Protein AF-A0A2R4ZQU3-F1 (afdb_monomer_lite)

Structure (mmCIF, N/CA/C/O backbone):
data_AF-A0A2R4ZQU3-F1
#
_entry.id   AF-A0A2R4ZQU3-F1
#
loop_
_atom_site.group_PDB
_atom_site.id
_atom_site.type_symbol
_atom_site.label_atom_id
_atom_site.label_alt_id
_atom_site.label_comp_id
_atom_site.label_asym_id
_atom_site.label_entity_id
_atom_site.label_seq_id
_atom_site.pdbx_PDB_ins_code
_atom_site.Cartn_x
_atom_site.Cartn_y
_atom_site.Cartn_z
_atom_site.occupancy
_atom_site.B_iso_or_equiv
_atom_site.auth_seq_id
_atom_site.auth_comp_id
_atom_site.auth_asym_id
_atom_site.auth_atom_id
_atom_site.pdbx_PDB_model_num
ATOM 1 N N . MET A 1 1 ? -38.533 10.429 -27.147 1.00 36.38 1 MET A N 1
ATOM 2 C CA . MET A 1 1 ? -38.066 10.544 -25.750 1.00 36.38 1 MET A CA 1
ATOM 3 C C . MET A 1 1 ? -37.337 9.259 -25.402 1.00 36.38 1 MET A C 1
ATOM 5 O O . MET A 1 1 ? -37.984 8.259 -25.141 1.00 36.38 1 MET A O 1
ATOM 9 N N . GLY A 1 2 ? -36.012 9.250 -25.521 1.00 33.72 2 GLY A N 1
ATOM 10 C CA . GLY A 1 2 ? -35.177 8.115 -25.134 1.00 33.72 2 GLY A CA 1
ATOM 11 C C . GLY A 1 2 ? -34.138 8.619 -24.149 1.00 33.72 2 GLY A C 1
ATOM 12 O O . GLY A 1 2 ? -33.126 9.178 -24.560 1.00 33.72 2 GLY A O 1
ATOM 13 N N . SER A 1 3 ? -34.428 8.502 -22.856 1.00 31.84 3 SER A N 1
ATOM 14 C CA . SER A 1 3 ? -33.476 8.783 -21.788 1.00 31.84 3 SER A CA 1
ATOM 15 C C . SER A 1 3 ? -32.440 7.663 -21.761 1.00 31.84 3 SER A C 1
ATOM 17 O O . SER A 1 3 ? -32.623 6.641 -21.102 1.00 31.84 3 SER A O 1
ATOM 19 N N . GLY A 1 4 ? -31.356 7.843 -22.513 1.00 31.42 4 GLY A N 1
ATOM 20 C CA . GLY A 1 4 ? -30.154 7.043 -22.348 1.00 31.42 4 GLY A CA 1
ATOM 21 C C . GLY A 1 4 ? -29.542 7.351 -20.987 1.00 31.42 4 GLY A C 1
ATOM 22 O O . GLY A 1 4 ? -28.867 8.364 -20.830 1.00 31.42 4 GLY A O 1
ATOM 23 N N . HIS A 1 5 ? -29.778 6.487 -20.000 1.00 36.62 5 HIS A N 1
ATOM 24 C CA . HIS A 1 5 ? -28.898 6.375 -18.843 1.00 36.62 5 HIS A CA 1
ATOM 25 C C . HIS A 1 5 ? -27.532 5.899 -19.347 1.00 36.62 5 HIS A C 1
ATOM 27 O O . HIS A 1 5 ? -27.258 4.704 -19.431 1.00 36.62 5 HIS A O 1
ATOM 33 N N . ARG A 1 6 ? -26.673 6.851 -19.725 1.00 39.31 6 ARG A N 1
ATOM 34 C CA . ARG A 1 6 ? -25.230 6.631 -19.674 1.00 39.31 6 ARG A CA 1
ATOM 35 C C . ARG A 1 6 ? -24.914 6.474 -18.194 1.00 39.31 6 ARG A C 1
ATOM 37 O O . ARG A 1 6 ? -25.018 7.447 -17.454 1.00 39.31 6 ARG A O 1
ATOM 44 N N . GLY A 1 7 ? -24.631 5.250 -17.754 1.00 35.78 7 GLY A N 1
ATOM 45 C CA . GLY A 1 7 ? -24.053 5.041 -16.433 1.00 35.78 7 GLY A CA 1
ATOM 46 C C . GLY A 1 7 ? -22.815 5.923 -16.331 1.00 35.78 7 GLY A C 1
ATOM 47 O O . GLY A 1 7 ? -21.932 5.825 -17.184 1.00 35.78 7 GLY A O 1
ATOM 48 N N . SER A 1 8 ? -22.793 6.833 -15.360 1.00 40.47 8 SER A N 1
ATOM 49 C CA . SER A 1 8 ? -21.609 7.622 -15.033 1.00 40.47 8 SER A CA 1
ATOM 50 C C . SER A 1 8 ? -20.500 6.633 -14.688 1.00 40.47 8 SER A C 1
ATOM 52 O O . SER A 1 8 ? -20.569 5.938 -13.672 1.00 40.47 8 SER A O 1
ATOM 54 N N . GLY A 1 9 ? -19.545 6.473 -15.601 1.00 45.84 9 GLY A N 1
ATOM 55 C CA . GLY A 1 9 ? -18.426 5.562 -15.417 1.00 45.84 9 GLY A CA 1
ATOM 56 C C . GLY A 1 9 ? -17.567 6.013 -14.240 1.00 45.84 9 GLY A C 1
ATOM 57 O O . GLY A 1 9 ? -17.454 7.205 -13.966 1.00 45.84 9 GLY A O 1
ATOM 58 N N . CYS A 1 10 ? -16.909 5.060 -13.585 1.00 50.81 10 CYS A N 1
ATOM 59 C CA . CYS A 1 10 ? -15.978 5.264 -12.469 1.00 50.81 10 CYS A CA 1
ATOM 60 C C . CYS A 1 10 ? -14.929 6.387 -12.662 1.00 50.81 10 CYS A C 1
ATOM 62 O O . CYS A 1 10 ? -14.402 6.898 -11.678 1.00 50.81 10 CYS A O 1
ATOM 64 N N . ARG A 1 11 ? -14.668 6.820 -13.905 1.00 49.59 11 ARG A N 1
ATOM 65 C CA . ARG A 1 11 ? -13.846 7.997 -14.237 1.00 49.59 11 ARG A CA 1
ATOM 66 C C . ARG A 1 11 ? -14.322 9.308 -13.592 1.00 49.59 11 ARG A C 1
ATOM 68 O O . ARG A 1 11 ? -13.491 10.184 -13.407 1.00 49.59 11 ARG A O 1
ATOM 75 N N . GLU A 1 12 ? -15.609 9.461 -13.273 1.00 52.06 12 GLU A N 1
ATOM 76 C CA . GLU A 1 12 ? -16.165 10.739 -12.784 1.00 52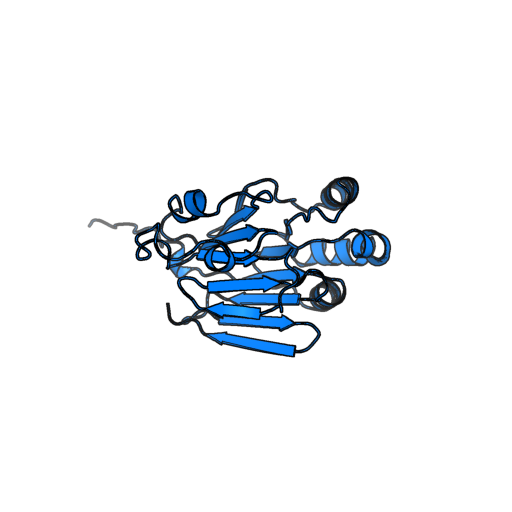.06 12 GLU A CA 1
ATOM 77 C C . GLU A 1 12 ? -16.210 10.872 -11.252 1.00 52.06 12 GLU A C 1
ATOM 79 O O . GLU A 1 12 ? -16.335 11.986 -10.754 1.00 52.06 12 GLU A O 1
ATOM 84 N N . GLN A 1 13 ? -16.115 9.773 -10.490 1.00 63.31 13 GLN A N 1
ATOM 85 C CA . GLN A 1 13 ? -16.281 9.818 -9.026 1.00 63.31 13 GLN A CA 1
ATOM 86 C C . GLN A 1 13 ? -14.971 10.054 -8.259 1.00 63.31 13 GLN A C 1
ATOM 88 O O . GLN A 1 13 ? -15.010 10.633 -7.176 1.00 63.31 13 GLN A O 1
ATOM 93 N N . GLY A 1 14 ? -13.821 9.666 -8.827 1.00 71.44 14 GLY A N 1
ATOM 94 C CA . GLY A 1 14 ? -12.524 9.734 -8.145 1.00 71.44 14 GLY A CA 1
ATOM 95 C C . GLY A 1 14 ? -12.464 8.871 -6.874 1.00 71.44 14 GLY A C 1
ATOM 96 O O . GLY A 1 14 ? -13.442 8.252 -6.464 1.00 71.44 14 GLY A O 1
ATOM 97 N N . ALA A 1 15 ? -11.285 8.774 -6.269 1.00 81.62 15 ALA A N 1
ATOM 98 C CA . ALA A 1 15 ? -11.060 8.110 -4.993 1.00 81.62 15 ALA A CA 1
ATOM 99 C C . ALA A 1 15 ? -9.851 8.726 -4.283 1.00 81.62 15 ALA A C 1
ATOM 101 O O . ALA A 1 15 ? -8.828 9.034 -4.906 1.00 81.62 15 ALA A O 1
ATOM 102 N N . ARG A 1 16 ? -9.947 8.855 -2.963 1.00 88.25 16 ARG A N 1
ATOM 103 C CA . ARG A 1 16 ? -8.844 9.226 -2.086 1.00 88.25 16 ARG A CA 1
ATOM 104 C C . ARG A 1 16 ? -8.276 7.983 -1.418 1.00 88.25 16 ARG A C 1
ATOM 106 O O . ARG A 1 16 ? -8.847 7.433 -0.479 1.00 88.25 16 ARG A O 1
ATOM 113 N N . ILE A 1 17 ? -7.115 7.566 -1.894 1.00 91.25 17 ILE A N 1
ATOM 114 C CA . ILE A 1 17 ? -6.405 6.371 -1.449 1.00 91.25 17 ILE A CA 1
ATOM 115 C C . ILE A 1 17 ? -5.298 6.767 -0.484 1.00 91.25 17 ILE A C 1
ATOM 117 O O . ILE A 1 17 ? -4.541 7.704 -0.746 1.00 91.25 17 ILE A O 1
ATOM 121 N N . MET A 1 18 ? -5.167 6.022 0.608 1.00 93.94 18 MET A N 1
ATOM 122 C CA . MET A 1 18 ? -4.056 6.160 1.541 1.00 93.94 18 MET A CA 1
ATOM 123 C C . MET A 1 18 ? -3.239 4.871 1.572 1.00 93.94 18 MET A C 1
ATOM 125 O O . MET A 1 18 ? -3.808 3.792 1.686 1.00 93.94 18 MET A O 1
ATOM 129 N N . ILE A 1 19 ? -1.915 4.967 1.471 1.00 95.19 19 ILE A N 1
ATOM 130 C CA . ILE A 1 19 ? -0.995 3.830 1.605 1.00 95.19 19 ILE A CA 1
ATOM 131 C C . ILE A 1 19 ? -0.047 4.138 2.757 1.00 95.19 19 ILE A C 1
ATOM 133 O O . ILE A 1 19 ? 0.720 5.096 2.684 1.00 95.19 19 ILE A O 1
ATOM 137 N N . ALA A 1 20 ? -0.105 3.335 3.814 1.00 95.31 20 ALA A N 1
ATOM 138 C CA . ALA A 1 20 ? 0.722 3.478 5.001 1.00 95.31 20 ALA A CA 1
ATOM 139 C C . ALA A 1 20 ? 1.651 2.269 5.154 1.00 95.31 20 ALA A C 1
ATOM 141 O O . ALA A 1 20 ? 1.203 1.121 5.180 1.00 95.31 20 ALA A O 1
ATOM 142 N N . LYS A 1 21 ? 2.947 2.539 5.301 1.00 93.94 21 LYS A N 1
ATOM 143 C CA . LYS A 1 21 ? 3.978 1.565 5.655 1.00 93.94 21 LYS A CA 1
ATOM 144 C C . LYS A 1 21 ? 4.782 2.092 6.835 1.00 93.94 21 LYS A C 1
ATOM 146 O O . LYS A 1 21 ? 5.233 3.236 6.818 1.00 93.94 21 LYS A O 1
ATOM 151 N N . GLY A 1 22 ? 5.016 1.227 7.813 1.00 93.00 22 GLY A N 1
ATOM 152 C CA . GLY A 1 22 ? 5.861 1.550 8.954 1.00 93.00 22 GLY A CA 1
ATOM 153 C C . GLY A 1 22 ? 5.108 2.207 10.111 1.00 93.00 22 GLY A C 1
ATOM 154 O O . GLY A 1 22 ? 3.940 2.592 10.015 1.00 93.00 22 GLY A O 1
ATOM 155 N N . GLU A 1 23 ? 5.793 2.288 11.247 1.00 93.62 23 GLU A N 1
ATOM 156 C CA . GLU A 1 23 ? 5.232 2.774 12.505 1.00 93.62 23 GLU A CA 1
ATOM 157 C C . GLU A 1 23 ? 4.859 4.253 12.406 1.00 93.62 23 GLU A C 1
ATOM 159 O O . GLU A 1 23 ? 3.760 4.639 12.807 1.00 93.62 23 GLU A O 1
ATOM 164 N N . LYS A 1 24 ? 5.748 5.092 11.857 1.00 93.12 24 LYS A N 1
ATOM 165 C CA . LYS A 1 24 ? 5.511 6.544 11.826 1.00 93.12 24 LYS A CA 1
ATOM 166 C C . LYS A 1 24 ? 4.324 6.891 10.939 1.00 93.12 24 LYS A C 1
ATOM 168 O O . LYS A 1 24 ? 3.535 7.757 11.304 1.00 93.12 24 LYS A O 1
ATOM 173 N N . ALA A 1 25 ? 4.176 6.203 9.806 1.00 93.62 25 ALA A N 1
ATOM 174 C CA . ALA A 1 25 ? 3.035 6.401 8.923 1.00 93.62 25 ALA A CA 1
ATOM 175 C C . ALA A 1 25 ? 1.724 6.061 9.641 1.00 93.62 25 ALA A C 1
ATOM 177 O O . ALA A 1 25 ? 0.797 6.863 9.621 1.00 93.62 25 ALA A O 1
ATOM 178 N N . LEU A 1 26 ? 1.664 4.925 10.341 1.00 94.00 26 LEU A N 1
ATOM 179 C CA . LEU A 1 26 ? 0.460 4.518 11.068 1.00 94.00 26 LEU A CA 1
ATOM 180 C C . LEU A 1 26 ? 0.149 5.410 12.276 1.00 94.00 26 LEU A C 1
ATOM 182 O O . LEU A 1 26 ? -1.023 5.644 12.554 1.00 94.00 26 LEU A O 1
ATOM 186 N N . ARG A 1 27 ? 1.162 5.968 12.953 1.00 94.25 27 ARG A N 1
ATOM 187 C CA . ARG A 1 27 ? 0.950 7.005 13.980 1.00 94.25 27 ARG A CA 1
ATOM 188 C C . ARG A 1 27 ? 0.295 8.247 13.393 1.00 94.25 27 ARG A C 1
ATOM 190 O O . ARG A 1 27 ? -0.703 8.707 13.932 1.00 94.25 27 ARG A O 1
ATOM 197 N N . ILE A 1 28 ? 0.812 8.731 12.262 1.00 92.88 28 ILE A N 1
ATOM 198 C CA . ILE A 1 28 ? 0.225 9.870 11.548 1.00 92.88 28 ILE A CA 1
ATOM 199 C C . ILE A 1 28 ? -1.229 9.559 11.173 1.00 92.88 28 ILE A C 1
ATOM 201 O O . ILE A 1 28 ? -2.104 10.374 11.435 1.00 92.88 28 ILE A O 1
ATOM 205 N N . VAL A 1 29 ? -1.512 8.369 10.632 1.00 93.12 29 VAL A N 1
ATOM 206 C CA . VAL A 1 29 ? -2.891 7.943 10.330 1.00 93.12 29 VAL A CA 1
ATOM 207 C C . VAL A 1 29 ? -3.767 7.947 11.586 1.00 93.12 29 VAL A C 1
ATOM 209 O O . VAL A 1 29 ? -4.891 8.430 11.530 1.00 93.12 29 VAL A O 1
ATOM 212 N N . ASN A 1 30 ? -3.261 7.459 12.723 1.00 92.56 30 ASN A N 1
ATOM 213 C CA . ASN A 1 30 ? -4.020 7.420 13.973 1.00 92.56 30 ASN A CA 1
ATOM 214 C C . ASN A 1 30 ? -4.325 8.819 14.539 1.00 92.56 30 ASN A C 1
ATOM 216 O O . ASN A 1 30 ? -5.359 9.022 15.178 1.00 92.56 30 ASN A O 1
ATOM 220 N N . GLU A 1 31 ? -3.423 9.776 14.332 1.00 91.38 31 GLU A N 1
ATOM 221 C CA . GLU A 1 31 ? -3.565 11.168 14.778 1.00 91.38 31 GLU A CA 1
ATOM 222 C C . GLU A 1 31 ? -4.431 12.011 13.827 1.00 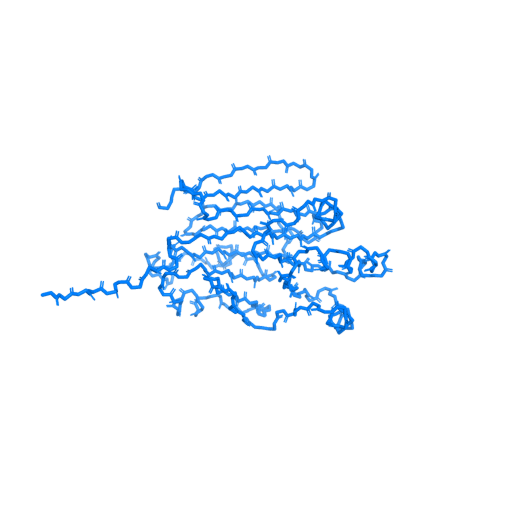91.38 31 GLU A C 1
ATOM 224 O O . GLU A 1 31 ? -4.941 13.063 14.216 1.00 91.38 31 GLU A O 1
ATOM 229 N N . MET A 1 32 ? -4.609 11.561 12.584 1.00 86.56 32 MET A N 1
ATOM 230 C CA . MET A 1 32 ? -5.378 12.254 11.556 1.00 86.56 32 MET A CA 1
ATOM 231 C C . MET A 1 32 ? -6.850 11.826 11.523 1.00 86.56 32 MET A C 1
ATOM 233 O O . MET A 1 32 ? -7.220 10.710 11.878 1.00 86.56 32 MET A O 1
ATOM 237 N N . ASP A 1 33 ? -7.701 12.720 11.012 1.00 80.56 33 ASP A N 1
ATOM 238 C CA . ASP A 1 33 ? -9.064 12.372 10.609 1.00 80.56 33 ASP A CA 1
ATOM 239 C C . ASP A 1 33 ? -9.004 11.575 9.296 1.00 80.56 33 ASP A C 1
ATOM 241 O O . ASP A 1 33 ? -8.574 12.089 8.254 1.00 80.56 33 ASP A O 1
ATOM 245 N N . CYS A 1 34 ? -9.365 10.294 9.355 1.00 82.56 34 CYS A N 1
ATOM 246 C CA . CYS A 1 34 ? -9.156 9.359 8.258 1.00 82.56 34 CYS A CA 1
ATOM 247 C C . CYS A 1 34 ? -10.240 9.508 7.186 1.00 82.56 34 CYS A C 1
ATOM 249 O O . CYS A 1 34 ? -11.259 8.827 7.191 1.00 82.56 34 CYS A O 1
ATOM 251 N N . ARG A 1 35 ? -10.012 10.435 6.251 1.00 81.12 35 ARG A N 1
ATOM 252 C CA . ARG A 1 35 ? -10.942 10.768 5.155 1.00 81.12 35 ARG A CA 1
ATOM 253 C C . ARG A 1 35 ? -10.638 10.050 3.837 1.00 81.12 35 ARG A C 1
ATOM 255 O O . ARG A 1 35 ? -10.933 10.585 2.771 1.00 81.12 35 ARG A O 1
ATOM 262 N N . SER A 1 36 ? -9.957 8.910 3.887 1.00 83.94 36 SER A N 1
ATOM 263 C CA . SER A 1 36 ? -9.691 8.092 2.699 1.00 83.94 36 SER A CA 1
ATOM 264 C C . SER A 1 36 ? -10.848 7.140 2.422 1.00 83.94 36 SER A C 1
ATOM 266 O O . SER A 1 36 ? -11.395 6.564 3.356 1.00 83.94 36 SER A O 1
ATOM 268 N N . ASP A 1 37 ? -11.141 6.895 1.147 1.00 85.94 37 ASP A N 1
ATOM 269 C CA . ASP A 1 37 ? -12.095 5.859 0.729 1.00 85.94 37 ASP A CA 1
ATOM 270 C C . ASP A 1 37 ? -11.554 4.447 0.994 1.00 85.94 37 ASP A C 1
ATOM 272 O O . ASP A 1 37 ? -12.314 3.493 1.175 1.00 85.94 37 ASP A O 1
ATOM 276 N N . VAL A 1 38 ? -10.224 4.313 0.992 1.00 91.12 38 VAL A N 1
ATOM 277 C CA . VAL A 1 38 ? -9.504 3.087 1.333 1.00 91.12 38 VAL A CA 1
ATOM 278 C C . VAL A 1 38 ? -8.149 3.401 1.960 1.00 91.12 38 VAL A C 1
ATOM 280 O O . VAL A 1 38 ? -7.383 4.224 1.446 1.00 91.12 38 VAL A O 1
ATOM 283 N N . LEU A 1 39 ? -7.842 2.685 3.042 1.00 95.00 39 LEU A N 1
ATOM 284 C CA . LEU A 1 39 ? -6.506 2.609 3.624 1.00 95.00 39 LEU A CA 1
ATOM 285 C C . LEU A 1 39 ? -5.844 1.278 3.249 1.00 95.00 39 LEU A C 1
ATOM 287 O O . LEU A 1 39 ? -6.347 0.204 3.573 1.00 95.00 39 LEU A O 1
ATOM 291 N N . PHE A 1 40 ? -4.672 1.344 2.629 1.00 96.38 40 PHE A N 1
ATOM 292 C CA . PHE A 1 40 ? -3.778 0.209 2.447 1.00 96.38 40 PHE A CA 1
ATOM 293 C C . PHE A 1 40 ? -2.697 0.228 3.522 1.00 96.38 40 PHE A C 1
ATOM 295 O O . PHE A 1 40 ? -1.950 1.200 3.633 1.00 96.38 40 PHE A O 1
ATOM 302 N N . ILE A 1 41 ? -2.588 -0.853 4.292 1.00 96.00 41 ILE A N 1
ATOM 303 C CA . ILE A 1 41 ? -1.502 -1.042 5.260 1.00 96.00 41 ILE A CA 1
ATOM 304 C C . ILE A 1 41 ? -0.519 -2.046 4.672 1.00 96.00 41 ILE A C 1
ATOM 306 O O . ILE A 1 41 ? -0.858 -3.214 4.490 1.00 96.00 41 ILE A O 1
ATOM 310 N N . VAL A 1 42 ? 0.690 -1.594 4.362 1.00 95.25 42 VAL A N 1
ATOM 311 C CA . VAL A 1 42 ? 1.699 -2.393 3.660 1.00 95.25 42 VAL A CA 1
ATOM 312 C C . VAL A 1 42 ? 2.725 -2.930 4.651 1.00 95.25 42 VAL A C 1
ATOM 314 O O . VAL A 1 42 ? 3.275 -2.173 5.453 1.00 95.25 42 VAL A O 1
ATOM 317 N N . GLY A 1 43 ? 2.984 -4.239 4.596 1.00 91.69 43 GLY A N 1
ATOM 318 C CA . GLY A 1 43 ? 3.964 -4.893 5.462 1.00 91.69 43 GLY A CA 1
ATOM 319 C C . GLY A 1 43 ? 5.426 -4.500 5.187 1.00 91.69 43 GLY A C 1
ATOM 320 O O . GLY A 1 43 ? 5.721 -3.809 4.204 1.00 91.69 43 GLY A O 1
ATOM 321 N N . PRO A 1 44 ? 6.368 -4.939 6.043 1.00 91.62 44 PRO A N 1
ATOM 322 C CA . PRO A 1 44 ? 6.145 -5.823 7.191 1.00 91.62 44 PRO A CA 1
ATOM 323 C C . PRO A 1 44 ? 5.515 -5.127 8.413 1.00 91.62 44 PRO A C 1
ATOM 325 O O . PRO A 1 44 ? 5.759 -3.950 8.673 1.00 91.62 44 PRO A O 1
ATOM 328 N N . LEU A 1 45 ? 4.717 -5.869 9.182 1.00 92.38 45 LEU A N 1
ATOM 329 C CA . LEU A 1 45 ? 3.920 -5.426 10.327 1.00 92.38 45 LEU A CA 1
ATOM 330 C C . LEU A 1 45 ? 4.277 -6.127 11.638 1.00 92.38 45 LEU A C 1
ATOM 332 O O . LEU A 1 45 ? 3.800 -5.682 12.677 1.00 92.38 45 LEU A O 1
ATOM 336 N N . SER A 1 46 ? 5.115 -7.169 11.637 1.00 91.50 46 SER A N 1
ATOM 337 C CA . SER A 1 46 ? 5.401 -7.982 12.833 1.00 91.50 46 SER A CA 1
ATOM 338 C C . SER A 1 46 ? 5.759 -7.136 14.058 1.00 91.50 46 SER A C 1
ATOM 340 O O . SER A 1 46 ? 5.144 -7.266 15.115 1.00 91.50 46 SER A O 1
ATOM 342 N N . LYS A 1 47 ? 6.707 -6.202 13.909 1.00 91.00 47 LYS A N 1
ATOM 343 C CA . LYS A 1 47 ? 7.120 -5.297 14.993 1.00 91.00 47 LYS A CA 1
ATOM 344 C C . LYS A 1 47 ? 5.986 -4.365 15.437 1.00 91.00 47 LYS A C 1
ATOM 346 O O . LYS A 1 47 ? 5.814 -4.135 16.630 1.00 91.00 47 LYS A O 1
ATOM 351 N N . ILE A 1 48 ? 5.236 -3.816 14.484 1.00 92.62 48 ILE A N 1
ATOM 352 C CA . ILE A 1 48 ? 4.177 -2.833 14.745 1.00 92.62 48 ILE A CA 1
ATOM 353 C C . ILE A 1 48 ? 3.020 -3.499 15.480 1.00 92.62 48 ILE A C 1
ATOM 355 O O . ILE A 1 48 ? 2.536 -2.961 16.468 1.00 92.62 48 ILE A O 1
ATOM 359 N N . PHE A 1 49 ? 2.622 -4.688 15.033 1.00 92.88 49 PHE A N 1
ATOM 360 C CA . PHE A 1 49 ? 1.567 -5.470 15.655 1.00 92.88 49 PHE A CA 1
ATOM 361 C C . PHE A 1 49 ? 1.899 -5.788 17.117 1.00 92.88 49 PHE A C 1
ATOM 363 O O . PHE A 1 49 ? 1.080 -5.546 17.994 1.00 92.88 49 PHE A O 1
ATOM 370 N N . LEU A 1 50 ? 3.123 -6.253 17.391 1.00 90.88 50 LEU A N 1
ATOM 371 C CA . LEU A 1 50 ? 3.551 -6.619 18.745 1.00 90.88 50 LEU A CA 1
ATOM 372 C C . LEU A 1 50 ? 3.608 -5.432 19.716 1.00 90.88 50 LEU A C 1
ATOM 374 O O . LEU A 1 50 ? 3.339 -5.602 20.902 1.00 90.88 50 LEU A O 1
ATOM 378 N N . LEU A 1 51 ? 4.002 -4.250 19.239 1.00 92.94 51 LEU A N 1
ATOM 379 C CA . LEU A 1 51 ? 4.227 -3.086 20.101 1.00 92.94 51 LEU A CA 1
ATOM 380 C C . LEU A 1 51 ? 3.030 -2.130 20.160 1.00 92.94 51 LEU A C 1
ATOM 382 O O . LEU A 1 51 ? 2.891 -1.389 21.132 1.00 92.94 51 LEU A O 1
ATOM 386 N N . TYR A 1 52 ? 2.181 -2.121 19.130 1.00 93.25 52 TYR A N 1
ATOM 387 C CA . TYR A 1 52 ? 1.170 -1.086 18.910 1.00 93.25 52 TYR A CA 1
ATOM 388 C C . TYR A 1 52 ? -0.182 -1.652 18.449 1.00 93.25 52 TYR A C 1
ATOM 390 O O . TYR A 1 52 ? -0.895 -1.009 17.680 1.00 93.25 52 TYR A O 1
ATOM 398 N N . GLU A 1 53 ? -0.576 -2.827 18.943 1.00 92.19 53 GLU A N 1
ATOM 399 C CA . GLU A 1 53 ? -1.868 -3.458 18.626 1.00 92.19 53 GLU A CA 1
ATOM 400 C C . GLU A 1 53 ? -3.069 -2.520 18.859 1.00 92.19 53 GLU A C 1
ATOM 402 O O . GLU A 1 53 ? -3.942 -2.396 18.001 1.00 92.19 53 GLU A O 1
ATOM 407 N N . ASN A 1 54 ? -3.080 -1.786 19.979 1.00 93.31 54 ASN A N 1
ATOM 408 C CA . ASN A 1 54 ? -4.146 -0.825 20.288 1.00 93.31 54 ASN A CA 1
ATOM 409 C C . ASN A 1 54 ? -4.239 0.298 19.245 1.00 93.31 54 ASN A C 1
ATOM 411 O O . ASN A 1 54 ? -5.336 0.669 18.841 1.00 93.31 54 ASN A O 1
ATOM 415 N N . MET A 1 55 ? -3.095 0.797 18.764 1.00 93.88 55 MET A N 1
ATOM 416 C CA . MET A 1 55 ? -3.057 1.818 17.712 1.00 93.88 55 MET A CA 1
ATOM 417 C C . MET A 1 55 ? -3.634 1.273 16.404 1.00 93.88 55 MET A C 1
ATOM 419 O O . MET A 1 55 ? -4.375 1.976 15.729 1.00 93.88 55 MET A O 1
ATOM 423 N N . LEU A 1 56 ? -3.324 0.022 16.045 1.00 93.44 56 LEU A N 1
ATOM 424 C CA . LEU A 1 56 ? -3.906 -0.614 14.860 1.00 93.44 56 LEU A CA 1
ATOM 425 C C . LEU A 1 56 ? -5.427 -0.722 14.998 1.00 93.44 56 LEU A C 1
ATOM 427 O O . LEU A 1 56 ? -6.155 -0.358 14.082 1.00 93.44 56 LEU A O 1
ATOM 431 N N . LYS A 1 57 ? -5.929 -1.134 16.163 1.00 91.94 57 LYS A N 1
ATOM 432 C CA . LYS A 1 57 ? -7.373 -1.178 16.400 1.00 91.94 57 LYS A CA 1
ATOM 433 C C . LYS A 1 57 ? -8.033 0.198 16.235 1.00 91.94 57 LYS A C 1
ATOM 435 O O . LYS A 1 57 ? -9.028 0.310 15.530 1.00 91.94 57 LYS A O 1
ATOM 440 N N . GLU A 1 58 ? -7.448 1.246 16.811 1.00 92.12 58 GLU A N 1
ATOM 441 C CA . GLU A 1 58 ? -7.949 2.619 16.651 1.00 92.12 58 GLU A CA 1
ATOM 442 C C . GLU A 1 58 ? -7.934 3.082 15.188 1.00 92.12 58 GLU A C 1
ATOM 444 O O . GLU A 1 58 ? -8.886 3.715 14.733 1.00 92.12 58 GLU A O 1
ATOM 449 N N . VAL A 1 59 ? -6.879 2.754 14.435 1.00 92.31 59 VAL A N 1
ATOM 450 C CA . VAL A 1 59 ? -6.787 3.059 13.000 1.00 92.31 59 VAL A CA 1
ATOM 451 C C . VAL A 1 59 ? -7.899 2.359 12.222 1.00 92.31 59 VAL A C 1
ATOM 453 O O . VAL A 1 59 ? -8.546 2.995 11.391 1.00 92.31 59 VAL A O 1
ATOM 456 N N . TYR A 1 60 ? -8.148 1.075 12.491 1.00 90.69 60 TYR A N 1
ATOM 457 C CA . TYR A 1 60 ? -9.240 0.329 11.864 1.00 90.69 60 TYR A CA 1
ATOM 458 C C . TYR A 1 60 ? -10.601 0.981 12.136 1.00 90.69 60 TYR A C 1
ATOM 460 O O . TYR A 1 60 ? -11.346 1.267 11.198 1.00 90.69 60 TYR A O 1
ATOM 468 N N . ASP A 1 61 ? -10.887 1.275 13.407 1.00 89.31 61 ASP A N 1
ATOM 469 C CA . ASP A 1 61 ? -12.162 1.855 13.834 1.00 89.31 61 ASP A CA 1
ATOM 470 C C . ASP A 1 61 ? -12.407 3.242 13.202 1.00 89.31 61 ASP A C 1
ATOM 472 O O . ASP A 1 61 ? -13.552 3.603 12.925 1.00 89.31 61 ASP A O 1
ATOM 476 N N . LYS A 1 62 ? -11.341 4.012 12.932 1.00 89.25 62 LYS A N 1
ATOM 477 C CA . LYS A 1 62 ? -11.410 5.351 12.318 1.00 89.25 62 LYS A CA 1
ATOM 478 C C . LYS A 1 62 ? -11.526 5.330 10.795 1.00 89.25 62 LYS A C 1
ATOM 480 O O . LYS A 1 62 ? -12.279 6.118 10.233 1.00 89.25 62 LYS A O 1
ATOM 485 N N . CYS A 1 63 ? -10.740 4.493 10.120 1.00 85.12 63 CYS A N 1
ATOM 486 C CA . CYS A 1 63 ? -10.559 4.562 8.666 1.00 85.12 63 CYS A CA 1
ATOM 487 C C . CYS A 1 63 ? -11.596 3.776 7.857 1.00 85.12 63 CYS A C 1
ATOM 489 O O . CYS A 1 63 ? -11.615 3.873 6.631 1.00 85.12 63 CYS A O 1
ATOM 491 N N . GLY A 1 64 ? -12.446 2.977 8.506 1.00 78.06 64 GLY A N 1
ATOM 492 C CA . GLY A 1 64 ? -13.407 2.136 7.802 1.00 78.06 64 GLY A CA 1
ATOM 493 C C . GLY A 1 64 ? -12.702 1.065 6.965 1.00 78.06 64 GLY A C 1
ATOM 494 O O . GLY A 1 64 ? -11.990 0.217 7.507 1.00 78.06 64 GLY A O 1
ATOM 495 N N . TYR A 1 65 ? -12.901 1.066 5.639 1.00 86.69 65 TYR A N 1
ATOM 496 C CA . TYR A 1 65 ? -12.346 0.015 4.782 1.00 86.69 65 TYR A CA 1
ATOM 497 C C . TYR A 1 65 ? -10.812 0.083 4.721 1.00 86.69 65 TYR A C 1
ATOM 499 O O . TYR A 1 65 ? -10.216 0.933 4.057 1.00 86.69 65 TYR A O 1
ATOM 507 N N . SER A 1 66 ? -10.183 -0.879 5.395 1.00 92.19 66 SER A N 1
ATOM 508 C CA . SER A 1 66 ? -8.735 -1.061 5.417 1.00 92.19 66 SER A CA 1
ATOM 509 C C . SER A 1 66 ? -8.355 -2.415 4.818 1.00 92.19 66 SER A C 1
ATOM 511 O O . SER A 1 66 ? -8.909 -3.449 5.207 1.00 92.19 66 SER A O 1
ATOM 513 N N . LEU A 1 67 ? -7.388 -2.419 3.899 1.00 95.94 67 LEU A N 1
ATOM 514 C CA . LEU A 1 67 ? -6.820 -3.625 3.301 1.00 95.94 67 LEU A CA 1
ATOM 515 C C . LEU A 1 67 ? -5.334 -3.738 3.644 1.00 95.94 67 LEU A C 1
ATOM 517 O O . LEU A 1 67 ? -4.527 -2.875 3.310 1.00 95.94 67 LEU A O 1
ATOM 521 N N . VAL A 1 68 ? -4.958 -4.836 4.286 1.00 96.50 68 VAL A N 1
ATOM 522 C CA . VAL A 1 68 ? -3.564 -5.156 4.584 1.00 96.50 68 VAL A CA 1
ATOM 523 C C . VAL A 1 68 ? -2.946 -5.864 3.386 1.00 96.50 68 VAL A C 1
ATOM 525 O O . VAL A 1 68 ? -3.455 -6.895 2.935 1.00 96.50 68 VAL A O 1
ATOM 528 N N . ILE A 1 69 ? -1.835 -5.324 2.899 1.00 96.12 69 ILE A N 1
ATOM 529 C CA . ILE A 1 69 ? -1.010 -5.907 1.846 1.00 96.12 69 ILE A CA 1
ATOM 530 C C . ILE A 1 69 ? 0.106 -6.709 2.525 1.00 96.12 69 ILE A C 1
ATOM 532 O O . ILE A 1 69 ? 0.974 -6.110 3.175 1.00 96.12 69 ILE A O 1
ATOM 536 N N . PRO A 1 70 ? 0.074 -8.051 2.444 1.00 92.69 70 PRO A N 1
ATOM 537 C CA . PRO A 1 70 ? 1.031 -8.876 3.153 1.00 92.69 70 PRO A CA 1
ATOM 538 C C . PRO A 1 70 ? 2.423 -8.772 2.533 1.00 92.69 70 PRO A C 1
ATOM 540 O O . PRO A 1 70 ? 2.591 -8.697 1.322 1.00 92.69 70 PRO A O 1
ATOM 543 N N . SER A 1 71 ? 3.426 -8.811 3.388 1.00 90.81 71 SER A N 1
ATOM 544 C CA . SER A 1 71 ? 4.832 -8.971 3.069 1.00 90.81 71 SER A CA 1
ATOM 545 C C . SER A 1 71 ? 5.333 -10.376 3.419 1.00 90.81 71 SER A C 1
ATOM 547 O O . SER A 1 71 ? 4.947 -10.926 4.456 1.00 90.81 71 SER A O 1
ATOM 549 N N . SER A 1 72 ? 6.233 -10.928 2.598 1.00 88.62 72 SER A N 1
ATOM 550 C CA . SER A 1 72 ? 6.934 -12.194 2.871 1.00 88.62 72 SER A CA 1
ATOM 551 C C . SER A 1 72 ? 7.916 -12.112 4.044 1.00 88.62 72 SER A C 1
ATOM 553 O O . SER A 1 72 ? 8.382 -13.142 4.526 1.00 88.62 72 SER A O 1
ATOM 555 N N . TYR A 1 73 ? 8.207 -10.904 4.534 1.00 86.25 73 TYR A N 1
ATOM 556 C CA . TYR A 1 73 ? 9.048 -10.674 5.709 1.00 86.25 73 TYR A CA 1
ATOM 557 C C . TYR A 1 73 ? 8.312 -10.863 7.049 1.00 86.25 73 TYR A C 1
ATOM 559 O O . TYR A 1 73 ? 8.953 -10.809 8.097 1.00 86.25 73 TYR A O 1
ATOM 567 N N . ASP A 1 74 ? 6.992 -11.077 7.040 1.00 89.06 74 ASP A N 1
ATOM 568 C CA . ASP A 1 74 ? 6.200 -11.316 8.252 1.00 89.06 74 ASP A CA 1
ATOM 569 C C . ASP A 1 74 ? 5.819 -12.785 8.443 1.00 89.06 74 ASP A C 1
ATOM 571 O O . ASP A 1 74 ? 5.596 -13.531 7.488 1.00 89.06 74 ASP A O 1
ATOM 575 N N . ASP A 1 75 ? 5.617 -13.164 9.705 1.00 88.69 75 ASP A N 1
ATOM 576 C CA . ASP A 1 75 ? 4.973 -14.429 10.047 1.00 88.69 75 ASP A CA 1
ATOM 577 C C . ASP A 1 75 ? 3.479 -14.401 9.670 1.00 88.69 75 ASP A C 1
ATOM 579 O O . ASP A 1 75 ? 2.756 -13.432 9.932 1.00 88.69 75 ASP A O 1
ATOM 583 N N . VAL A 1 76 ? 2.983 -15.508 9.114 1.00 88.12 76 VAL A N 1
ATOM 584 C CA . VAL A 1 76 ? 1.564 -15.720 8.789 1.00 88.12 76 VAL A CA 1
ATOM 585 C C . VAL A 1 76 ? 0.650 -15.446 9.990 1.00 88.12 76 VAL A C 1
ATOM 587 O O . VAL A 1 76 ? -0.470 -14.952 9.813 1.00 88.12 76 VAL A O 1
ATOM 590 N N . ALA A 1 77 ? 1.114 -15.721 11.212 1.00 92.25 77 ALA A N 1
ATOM 591 C CA . ALA A 1 77 ? 0.383 -15.465 12.448 1.00 92.25 77 ALA A CA 1
ATOM 592 C C . ALA A 1 77 ? -0.024 -13.990 12.609 1.00 92.25 77 ALA A C 1
ATOM 594 O O . ALA A 1 77 ? -1.118 -13.715 13.112 1.00 92.25 77 ALA A O 1
ATOM 595 N N . ILE A 1 78 ? 0.790 -13.043 12.124 1.00 93.75 78 ILE A N 1
ATOM 596 C CA . ILE A 1 78 ? 0.469 -11.609 12.155 1.00 93.75 78 ILE A CA 1
ATOM 597 C C . ILE A 1 78 ? -0.815 -11.342 11.371 1.00 93.75 78 ILE A C 1
ATOM 599 O O . ILE A 1 78 ? -1.748 -10.738 11.894 1.00 93.75 78 ILE A O 1
ATOM 603 N N . TYR A 1 79 ? -0.933 -11.876 10.155 1.00 92.88 79 TYR A N 1
ATOM 604 C CA . TYR A 1 79 ? -2.123 -11.674 9.322 1.00 92.88 79 TYR A CA 1
ATOM 605 C C . TYR A 1 79 ? -3.357 -12.411 9.836 1.00 92.88 79 TYR A C 1
ATOM 607 O O . TYR A 1 79 ? -4.482 -11.979 9.580 1.00 92.88 79 TYR A O 1
ATOM 615 N N . VAL A 1 80 ? -3.179 -13.523 10.554 1.00 93.06 80 VAL A N 1
ATOM 616 C CA . VAL A 1 80 ? -4.287 -14.193 11.250 1.00 93.06 80 VAL A CA 1
ATOM 617 C C . VAL A 1 80 ? -4.823 -13.302 12.368 1.00 93.06 80 VAL A C 1
ATOM 619 O O . VAL A 1 80 ? -6.038 -13.145 12.482 1.00 93.06 80 VAL A O 1
ATOM 622 N N . ASN A 1 81 ? -3.946 -12.682 13.158 1.00 92.69 81 ASN A N 1
ATOM 623 C CA . ASN A 1 81 ? -4.369 -11.788 14.233 1.00 92.69 81 ASN A CA 1
ATOM 624 C C . ASN A 1 81 ? -4.933 -10.461 13.708 1.00 92.69 81 ASN A C 1
ATOM 626 O O . ASN A 1 81 ? -5.975 -10.026 14.186 1.00 92.69 81 ASN A O 1
ATOM 630 N N . MET A 1 82 ? -4.357 -9.884 12.652 1.00 92.75 82 MET A N 1
ATOM 631 C CA . MET A 1 82 ? -4.926 -8.708 11.978 1.00 92.75 82 MET A CA 1
ATOM 632 C C . MET A 1 82 ? -6.367 -8.961 11.507 1.00 92.75 82 MET A C 1
ATOM 634 O O . MET A 1 82 ? -7.234 -8.116 11.713 1.00 92.75 82 MET A O 1
ATOM 638 N N . ARG A 1 83 ? -6.675 -10.152 10.967 1.00 92.94 83 ARG A N 1
ATOM 639 C CA . ARG A 1 83 ? -8.069 -10.521 10.638 1.00 92.94 83 ARG A CA 1
ATOM 640 C C . ARG A 1 83 ? -8.975 -10.575 11.859 1.00 92.94 83 ARG A C 1
ATOM 642 O O . ARG A 1 83 ? -10.137 -10.201 11.757 1.00 92.94 83 ARG A O 1
ATOM 649 N N . ARG A 1 84 ? -8.471 -11.048 13.003 1.00 90.56 84 ARG A N 1
ATOM 650 C CA . ARG A 1 84 ? -9.242 -11.068 14.259 1.00 90.56 84 ARG A CA 1
ATOM 651 C C . ARG A 1 84 ? -9.570 -9.657 14.749 1.00 90.56 84 ARG A C 1
ATOM 653 O O . ARG A 1 84 ? -10.616 -9.481 15.360 1.00 90.56 84 ARG A O 1
ATOM 660 N N . LEU A 1 85 ? -8.724 -8.674 14.436 1.00 88.06 85 LEU A N 1
ATOM 661 C CA . LEU A 1 85 ? -8.987 -7.252 14.683 1.00 88.06 85 LEU A CA 1
ATOM 662 C C . LEU A 1 85 ? -9.953 -6.612 13.668 1.00 88.06 85 LEU A C 1
ATOM 664 O O . LEU A 1 85 ? -10.308 -5.454 13.837 1.00 88.06 85 LEU A O 1
ATOM 668 N N . GLY A 1 86 ? -10.394 -7.346 12.641 1.00 89.19 86 GLY A N 1
ATOM 669 C CA . GLY A 1 86 ? -11.357 -6.874 11.638 1.00 89.19 86 GLY A CA 1
ATOM 670 C C . GLY A 1 86 ? -10.747 -6.503 10.285 1.00 89.19 86 GLY A C 1
ATOM 671 O O . GLY A 1 86 ? -11.483 -6.276 9.328 1.00 89.19 86 GLY A O 1
ATOM 672 N N . TYR A 1 87 ? -9.419 -6.501 10.150 1.00 93.06 87 TYR A N 1
ATOM 673 C CA . TYR A 1 87 ? -8.778 -6.136 8.888 1.00 93.06 87 TYR A CA 1
ATOM 674 C C . TYR A 1 87 ? -9.022 -7.151 7.769 1.00 93.06 87 TYR A C 1
ATOM 676 O O . TYR A 1 87 ? -8.881 -8.367 7.948 1.00 93.06 87 TYR A O 1
ATOM 684 N N . ASN A 1 88 ? -9.252 -6.635 6.560 1.00 94.50 88 ASN A N 1
ATOM 685 C CA . ASN A 1 88 ? -9.170 -7.432 5.343 1.00 94.50 88 ASN A CA 1
ATOM 686 C C . ASN A 1 88 ? -7.700 -7.644 4.973 1.00 94.50 88 ASN A C 1
ATOM 688 O O . ASN A 1 88 ? -6.909 -6.705 5.012 1.00 94.50 88 ASN A O 1
ATOM 692 N N . ILE A 1 89 ? -7.328 -8.865 4.584 1.00 95.19 89 ILE A N 1
ATOM 693 C CA . ILE A 1 89 ? -5.973 -9.178 4.104 1.00 95.19 89 ILE A CA 1
ATOM 694 C C . ILE A 1 89 ? -6.055 -9.500 2.622 1.00 95.19 89 ILE A C 1
ATOM 696 O O . ILE A 1 89 ? -6.807 -10.396 2.224 1.00 95.19 89 ILE A O 1
ATOM 700 N N . CYS A 1 90 ? -5.261 -8.808 1.816 1.00 94.62 90 CYS A N 1
ATOM 701 C CA . CYS A 1 90 ? -5.178 -9.088 0.397 1.00 94.62 90 CYS A CA 1
ATOM 702 C C . CYS A 1 90 ? -4.496 -10.439 0.166 1.00 94.62 90 CYS A C 1
ATOM 704 O O . CYS A 1 90 ? -3.384 -10.662 0.634 1.00 94.62 90 CYS A O 1
ATOM 706 N N . ARG A 1 91 ? -5.171 -11.358 -0.532 1.00 87.50 91 ARG A N 1
ATOM 707 C CA . ARG A 1 91 ? -4.611 -12.684 -0.853 1.00 87.50 91 ARG A CA 1
ATOM 708 C C . ARG A 1 91 ? -4.094 -12.792 -2.282 1.00 87.50 91 ARG A C 1
ATOM 710 O O . ARG A 1 91 ? -3.102 -13.468 -2.492 1.00 87.50 91 ARG A O 1
ATOM 717 N N . ARG A 1 92 ? -4.809 -12.189 -3.237 1.00 88.88 92 ARG A N 1
ATOM 718 C CA . ARG A 1 92 ? -4.478 -12.171 -4.674 1.00 88.88 92 ARG A CA 1
ATOM 719 C C . ARG A 1 92 ? -5.054 -10.943 -5.350 1.00 88.88 92 ARG A C 1
ATOM 721 O O . ARG A 1 92 ? -4.342 -10.199 -6.005 1.00 88.88 92 ARG A O 1
ATOM 728 N N . SER A 1 93 ? -6.348 -10.716 -5.156 1.00 91.44 93 SER A N 1
ATOM 729 C CA . SER A 1 93 ? -7.016 -9.525 -5.655 1.00 91.44 93 SER A CA 1
ATOM 730 C C . SER A 1 93 ? -8.190 -9.122 -4.773 1.00 91.44 93 SER A C 1
ATOM 732 O O . SER A 1 93 ? -8.706 -9.922 -3.986 1.00 91.44 93 SER A O 1
ATOM 734 N N . ALA A 1 94 ? -8.583 -7.860 -4.889 1.00 91.38 94 ALA A N 1
ATOM 735 C CA . ALA A 1 94 ? -9.757 -7.287 -4.254 1.00 91.38 94 ALA A CA 1
ATOM 736 C C . ALA A 1 94 ? -10.354 -6.204 -5.159 1.00 91.38 94 ALA A C 1
ATOM 738 O O . ALA A 1 94 ? -9.661 -5.620 -5.990 1.00 91.38 94 ALA A O 1
ATOM 739 N N . ILE A 1 95 ? -11.643 -5.929 -4.985 1.00 88.81 95 ILE A N 1
ATOM 740 C CA . ILE A 1 95 ? -12.321 -4.812 -5.642 1.00 88.81 95 ILE A CA 1
ATOM 741 C C . ILE A 1 95 ? -13.002 -3.992 -4.556 1.00 88.81 95 ILE A C 1
ATOM 743 O O . ILE A 1 95 ? -13.734 -4.547 -3.737 1.00 88.81 95 ILE A O 1
ATOM 747 N N . HIS A 1 96 ? -12.767 -2.682 -4.561 1.00 87.19 96 HIS A N 1
ATOM 748 C CA . HIS A 1 96 ? -13.423 -1.739 -3.660 1.00 87.19 96 HIS A CA 1
ATOM 749 C C . HIS A 1 96 ? -13.834 -0.493 -4.435 1.00 87.19 96 HIS A C 1
ATOM 751 O O . HIS A 1 96 ? -12.985 0.241 -4.943 1.00 87.19 96 HIS A O 1
ATOM 757 N N . GLY A 1 97 ? -15.144 -0.278 -4.567 1.00 83.88 97 GLY A N 1
ATOM 758 C CA . GLY A 1 97 ? -15.689 0.779 -5.417 1.00 83.88 97 GLY A CA 1
ATOM 759 C C . GLY A 1 97 ? -15.142 0.690 -6.846 1.00 83.88 97 GLY A C 1
ATOM 760 O O . GLY A 1 97 ? -15.326 -0.312 -7.535 1.00 83.88 97 GLY A O 1
ATOM 761 N N . CYS A 1 98 ? -14.440 1.740 -7.267 1.00 81.31 98 CYS A N 1
ATOM 762 C CA . CYS A 1 98 ? -13.838 1.877 -8.596 1.00 81.31 98 CYS A CA 1
ATOM 763 C C . CYS A 1 98 ? -12.357 1.460 -8.665 1.00 81.31 98 CYS A C 1
ATOM 765 O O . CYS A 1 98 ? -11.677 1.753 -9.653 1.00 81.31 98 CYS A O 1
ATOM 767 N N . ILE A 1 99 ? -11.856 0.795 -7.621 1.00 86.25 99 ILE A N 1
ATOM 768 C CA . ILE A 1 99 ? -10.458 0.389 -7.489 1.00 86.25 99 ILE A CA 1
ATOM 769 C C . ILE A 1 99 ? -10.366 -1.132 -7.604 1.00 86.25 99 ILE A C 1
ATOM 771 O O . ILE A 1 99 ? -10.992 -1.869 -6.838 1.00 86.25 99 ILE A O 1
ATOM 775 N N . GLU A 1 100 ? -9.569 -1.594 -8.560 1.00 89.94 100 GLU A N 1
ATOM 776 C CA . GLU A 1 100 ? -9.166 -2.988 -8.703 1.00 89.94 100 GLU A CA 1
ATOM 777 C C . GLU A 1 100 ? -7.762 -3.154 -8.119 1.00 89.94 100 GLU A C 1
ATOM 779 O O . GLU A 1 100 ? -6.847 -2.398 -8.439 1.00 89.94 100 GLU A O 1
ATOM 784 N N . ILE A 1 101 ? -7.601 -4.111 -7.214 1.00 92.44 101 ILE A N 1
ATOM 785 C CA . ILE A 1 101 ? -6.379 -4.305 -6.437 1.00 92.44 101 ILE A CA 1
ATOM 786 C C . ILE A 1 101 ? -5.854 -5.697 -6.735 1.00 92.44 101 ILE A C 1
ATOM 788 O O . ILE A 1 101 ? -6.597 -6.671 -6.620 1.00 92.44 101 ILE A O 1
ATOM 792 N N . TYR A 1 102 ? -4.567 -5.792 -7.038 1.00 93.25 102 TYR A N 1
ATOM 793 C CA . TYR A 1 102 ? -3.841 -7.040 -7.216 1.00 93.25 102 TYR A CA 1
ATOM 794 C C . TYR A 1 102 ? -2.642 -7.059 -6.270 1.00 93.25 102 TYR A C 1
ATOM 796 O O . TYR A 1 102 ? -1.881 -6.097 -6.209 1.00 93.25 102 TYR A O 1
ATOM 804 N N . CYS A 1 103 ? -2.486 -8.149 -5.531 1.00 93.56 103 CYS A N 1
ATOM 805 C CA . CYS A 1 103 ? -1.368 -8.400 -4.630 1.00 93.56 103 CYS A CA 1
ATOM 806 C C . CYS A 1 103 ? -0.614 -9.596 -5.182 1.00 93.56 103 CYS A C 1
ATOM 808 O O . CYS A 1 103 ? -1.071 -10.732 -5.051 1.00 93.56 103 CYS A O 1
ATOM 810 N N . LEU A 1 104 ? 0.475 -9.288 -5.872 1.00 91.69 104 LEU A N 1
ATOM 811 C CA . LEU A 1 104 ? 1.249 -10.237 -6.648 1.00 91.69 104 LEU A CA 1
ATOM 812 C C . LEU A 1 104 ? 2.117 -11.080 -5.720 1.00 91.69 104 LEU A C 1
ATOM 814 O O . LEU A 1 104 ? 2.713 -10.572 -4.767 1.00 91.69 104 LEU A O 1
ATOM 818 N N . GLU A 1 105 ? 2.184 -12.376 -6.006 1.00 87.50 105 GLU A N 1
ATOM 819 C CA . GLU A 1 105 ? 3.159 -13.250 -5.368 1.00 87.50 105 GLU A CA 1
ATOM 820 C C . GLU A 1 105 ? 4.571 -12.888 -5.864 1.00 87.50 105 GLU A C 1
ATOM 822 O O . GLU A 1 105 ? 4.762 -12.391 -6.974 1.00 87.50 105 GLU A O 1
ATOM 827 N N . ARG A 1 106 ? 5.597 -13.141 -5.048 1.00 83.94 106 ARG A N 1
ATOM 828 C CA . ARG A 1 106 ? 6.978 -12.873 -5.457 1.00 83.94 106 ARG A CA 1
ATOM 829 C C . ARG A 1 106 ? 7.350 -13.707 -6.692 1.00 83.94 106 ARG A C 1
ATOM 831 O O . ARG A 1 106 ? 7.175 -14.923 -6.704 1.00 83.94 106 ARG A O 1
ATOM 838 N N . GLY A 1 107 ? 7.892 -13.058 -7.714 1.00 82.44 107 GLY A N 1
ATOM 839 C CA . GLY A 1 107 ? 8.192 -13.592 -9.038 1.00 82.44 107 GLY A CA 1
ATOM 840 C C . GLY A 1 107 ? 7.008 -13.554 -10.011 1.00 82.44 107 GLY A C 1
ATOM 841 O O . GLY A 1 107 ? 7.181 -13.897 -11.184 1.00 82.44 107 GLY A O 1
ATOM 842 N N . GLU A 1 108 ? 5.815 -13.149 -9.567 1.00 85.25 108 GLU A N 1
ATOM 843 C CA . GLU A 1 108 ? 4.640 -13.047 -10.425 1.00 85.25 108 GLU A CA 1
ATOM 844 C C . GLU A 1 108 ? 4.754 -11.835 -11.354 1.00 85.25 108 GLU A C 1
ATOM 846 O O . GLU A 1 108 ? 4.950 -10.692 -10.938 1.00 85.25 108 GLU A O 1
ATOM 851 N N . LYS A 1 109 ? 4.611 -12.081 -12.658 1.00 80.88 109 LYS A N 1
ATOM 852 C CA . LYS A 1 109 ? 4.690 -11.020 -13.661 1.00 80.88 109 LYS A CA 1
ATOM 853 C C . LYS A 1 109 ? 3.390 -10.202 -13.675 1.00 80.88 109 LYS A C 1
ATOM 855 O O . LYS A 1 109 ? 2.324 -10.785 -13.870 1.00 80.88 109 LYS A O 1
ATOM 860 N N . PRO A 1 110 ? 3.443 -8.858 -13.605 1.00 80.50 110 PRO A N 1
ATOM 861 C CA . PRO A 1 110 ? 2.236 -8.024 -13.548 1.00 80.50 110 PRO A CA 1
ATOM 862 C C . PRO A 1 110 ? 1.466 -7.952 -14.876 1.00 80.50 110 PRO A C 1
ATOM 864 O O . PRO A 1 110 ? 0.334 -7.468 -14.917 1.00 80.50 110 PRO A O 1
ATOM 867 N N . TRP A 1 111 ? 2.063 -8.420 -15.975 1.00 76.50 111 TRP A N 1
ATOM 868 C CA . TRP A 1 111 ? 1.588 -8.187 -17.339 1.00 76.50 111 TRP A CA 1
ATOM 869 C C . TRP A 1 111 ? 0.174 -8.695 -17.611 1.00 76.50 111 TRP A C 1
ATOM 871 O O . TRP A 1 111 ? -0.617 -7.985 -18.230 1.00 76.50 111 TRP A O 1
ATOM 881 N N . SER A 1 112 ? -0.173 -9.891 -17.134 1.00 71.00 112 SER A N 1
ATOM 882 C CA . SER A 1 112 ? -1.520 -10.446 -17.316 1.00 71.00 112 SER A CA 1
ATOM 883 C C . SER A 1 112 ? -2.589 -9.560 -16.682 1.00 71.00 112 SER A C 1
ATOM 885 O O . SER A 1 112 ? -3.641 -9.346 -17.279 1.00 71.00 112 SER A O 1
ATOM 887 N N . HIS A 1 113 ? -2.298 -8.989 -15.514 1.00 75.62 113 HIS A N 1
ATOM 888 C CA . HIS A 1 113 ? -3.230 -8.138 -14.773 1.00 75.62 113 HIS A CA 1
ATOM 889 C C . HIS A 1 113 ? -3.337 -6.741 -15.388 1.00 75.62 113 HIS A C 1
ATOM 891 O O . HIS A 1 113 ? -4.426 -6.182 -15.472 1.00 75.62 113 HIS A O 1
ATOM 897 N N . MET A 1 114 ? -2.234 -6.207 -15.921 1.00 72.38 114 MET A N 1
ATOM 898 C CA . MET A 1 114 ? -2.239 -4.934 -16.656 1.00 72.38 114 MET A CA 1
ATOM 899 C C . MET A 1 114 ? -3.030 -5.015 -17.971 1.00 72.38 114 MET A C 1
ATOM 901 O O . MET A 1 114 ? -3.665 -4.039 -18.374 1.00 72.38 114 MET A O 1
ATOM 905 N N . LEU A 1 115 ? -2.989 -6.166 -18.651 1.00 67.38 115 LEU A N 1
ATOM 906 C CA . LEU A 1 115 ? -3.661 -6.381 -19.938 1.00 67.38 115 LEU A CA 1
ATOM 907 C C . LEU A 1 115 ? -5.157 -6.695 -19.799 1.00 67.38 115 LEU A C 1
ATOM 909 O O . LEU A 1 115 ? -5.923 -6.360 -20.700 1.00 67.38 115 LEU A O 1
ATOM 913 N N . LEU A 1 116 ? -5.568 -7.326 -18.696 1.00 68.56 116 LEU A N 1
ATOM 914 C CA . LEU A 1 116 ? -6.951 -7.756 -18.449 1.00 68.56 116 LEU A CA 1
ATOM 915 C C . LEU A 1 116 ? -7.756 -6.772 -17.586 1.00 68.56 116 LEU A C 1
ATOM 917 O O . LEU A 1 116 ? -8.853 -7.106 -17.135 1.00 68.56 116 LEU A O 1
ATOM 921 N N . ARG A 1 117 ? -7.229 -5.561 -17.370 1.00 71.88 117 ARG A N 1
ATOM 922 C CA . ARG A 1 117 ? -7.882 -4.527 -16.563 1.00 71.88 117 ARG A CA 1
ATOM 923 C C . ARG A 1 117 ? -9.272 -4.176 -17.090 1.00 71.88 117 ARG A C 1
ATOM 925 O O . ARG A 1 117 ? -9.515 -4.130 -18.299 1.00 71.88 117 ARG A O 1
ATOM 932 N N . ARG A 1 118 ? -10.169 -3.832 -16.171 1.00 71.50 118 ARG A N 1
ATOM 933 C CA . ARG A 1 118 ? -11.499 -3.319 -16.516 1.00 71.50 118 ARG A CA 1
ATOM 934 C C . ARG A 1 118 ? -11.414 -1.854 -16.934 1.00 71.50 118 ARG A C 1
ATOM 936 O O . ARG A 1 118 ? -10.813 -1.031 -16.242 1.00 71.50 118 ARG A O 1
ATOM 943 N N . GLU A 1 119 ? -12.029 -1.516 -18.065 1.00 72.12 119 GLU A N 1
ATOM 944 C CA . GLU A 1 119 ? -12.109 -0.124 -18.513 1.00 72.12 119 GLU A CA 1
ATOM 945 C C . GLU A 1 119 ? -12.805 0.752 -17.462 1.00 72.12 119 GLU A C 1
ATOM 947 O O . GLU A 1 119 ? -13.824 0.379 -16.882 1.00 72.12 119 GLU A O 1
ATOM 952 N N . GLY A 1 120 ? -12.239 1.936 -17.215 1.00 71.44 120 GLY A N 1
ATOM 953 C CA . GLY A 1 120 ? -12.782 2.906 -16.264 1.00 71.44 120 GLY A CA 1
ATOM 954 C C . GLY A 1 120 ? -12.444 2.651 -14.793 1.00 71.44 120 GLY A C 1
ATOM 955 O O . GLY A 1 120 ? -12.837 3.469 -13.968 1.00 71.44 120 GLY A O 1
ATOM 956 N N . MET A 1 121 ? -11.711 1.584 -14.455 1.00 79.25 121 MET A N 1
ATOM 957 C CA . MET A 1 121 ? -11.237 1.331 -13.089 1.00 79.25 121 MET A CA 1
ATOM 958 C C . MET A 1 121 ? -9.782 1.762 -12.892 1.00 79.25 121 MET A C 1
ATOM 960 O O . MET A 1 121 ? -8.952 1.628 -13.794 1.00 79.25 121 MET A O 1
ATOM 964 N N . LEU A 1 122 ? -9.470 2.237 -11.684 1.00 81.69 122 LEU A N 1
ATOM 965 C CA . LEU A 1 122 ? -8.090 2.404 -11.240 1.00 81.69 122 LEU A CA 1
ATOM 966 C C . LEU A 1 122 ? -7.553 1.045 -10.793 1.00 81.69 122 LEU A C 1
ATOM 968 O O . LEU A 1 122 ? -8.113 0.420 -9.899 1.00 81.69 122 LEU A O 1
ATOM 972 N N . THR A 1 123 ? -6.461 0.603 -11.400 1.00 86.81 123 THR A N 1
ATOM 973 C CA . THR A 1 123 ? -5.794 -0.660 -11.088 1.00 86.81 123 THR A CA 1
ATOM 974 C C . THR A 1 123 ? -4.560 -0.400 -10.233 1.00 86.81 123 THR A C 1
ATOM 976 O O . THR A 1 123 ? -3.663 0.334 -10.647 1.00 86.81 123 THR A O 1
ATOM 979 N N . LEU A 1 124 ? -4.496 -1.014 -9.054 1.00 90.62 124 LEU A N 1
ATOM 980 C CA . LEU A 1 124 ? -3.348 -0.980 -8.151 1.00 90.62 124 LEU A CA 1
ATOM 981 C C . LEU A 1 124 ? -2.675 -2.353 -8.134 1.00 90.62 124 LEU A C 1
ATOM 983 O O . LEU A 1 124 ? -3.320 -3.354 -7.822 1.00 90.62 124 LEU A O 1
ATOM 987 N N . LEU A 1 125 ? -1.382 -2.400 -8.448 1.00 92.31 125 LEU A N 1
ATOM 988 C CA . LEU A 1 125 ? -0.579 -3.625 -8.457 1.00 92.31 125 LEU A CA 1
ATOM 989 C C . LEU A 1 125 ? 0.462 -3.547 -7.347 1.00 92.31 125 LEU A C 1
ATOM 991 O O . LEU A 1 125 ? 1.417 -2.792 -7.464 1.00 92.31 125 LEU A O 1
ATOM 995 N N . PHE A 1 126 ? 0.291 -4.323 -6.285 1.00 94.31 126 PHE A N 1
ATOM 996 C CA . PHE A 1 126 ? 1.262 -4.440 -5.204 1.00 94.31 126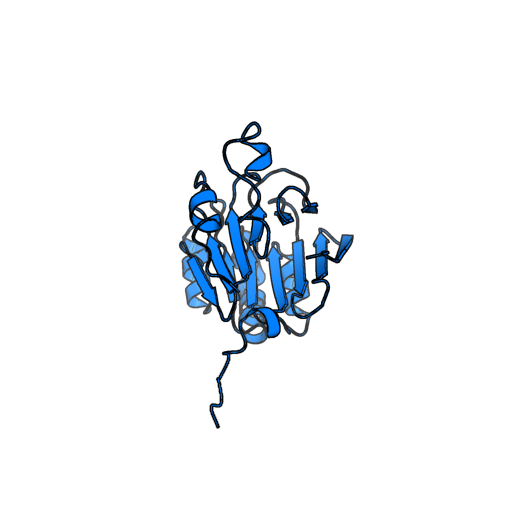 PHE A CA 1
ATOM 997 C C . PHE A 1 126 ? 2.200 -5.614 -5.475 1.00 94.31 126 PHE A C 1
ATOM 999 O O . PHE A 1 126 ? 1.731 -6.728 -5.702 1.00 94.31 126 PHE A O 1
ATOM 1006 N N . SER A 1 127 ? 3.508 -5.373 -5.416 1.00 92.75 127 SER A N 1
ATOM 1007 C CA . SER A 1 127 ? 4.547 -6.393 -5.572 1.00 92.75 127 SER A CA 1
ATOM 1008 C C . SER A 1 127 ? 5.708 -6.170 -4.604 1.00 92.75 127 SER A C 1
ATOM 1010 O O . SER A 1 127 ? 6.090 -5.034 -4.318 1.00 92.75 127 SER A O 1
ATOM 1012 N N . GLU A 1 128 ? 6.301 -7.256 -4.112 1.00 91.12 128 GLU A N 1
ATOM 1013 C CA . GLU A 1 128 ? 7.571 -7.197 -3.378 1.00 91.12 128 GLU A CA 1
ATOM 1014 C C . GLU A 1 128 ? 8.795 -7.170 -4.298 1.00 91.12 128 GLU A C 1
ATOM 1016 O O . GLU A 1 128 ? 9.906 -6.927 -3.823 1.00 91.12 128 GLU A O 1
ATOM 1021 N N . ASP A 1 129 ? 8.607 -7.401 -5.596 1.00 87.75 129 ASP A N 1
ATOM 1022 C CA . ASP A 1 129 ? 9.684 -7.377 -6.576 1.00 87.75 129 ASP A CA 1
ATOM 1023 C C . ASP A 1 129 ? 9.925 -5.980 -7.148 1.00 87.75 129 ASP A C 1
ATOM 1025 O O . ASP A 1 129 ? 9.006 -5.151 -7.169 1.00 87.75 129 ASP A O 1
ATOM 1029 N N . PRO A 1 130 ? 11.143 -5.734 -7.674 1.00 82.75 130 PRO A N 1
ATOM 1030 C CA . PRO A 1 130 ? 11.453 -4.528 -8.430 1.00 82.75 130 PRO A CA 1
ATOM 1031 C C . PRO A 1 130 ? 10.442 -4.242 -9.523 1.00 82.75 130 PRO A C 1
ATOM 1033 O O . PRO A 1 130 ? 9.715 -5.117 -10.003 1.00 82.75 130 PRO A O 1
ATOM 1036 N N . GLU A 1 131 ? 10.417 -2.979 -9.935 1.00 78.25 131 GLU A N 1
ATOM 1037 C CA . GLU A 1 131 ? 9.639 -2.602 -11.098 1.00 78.25 131 GLU A CA 1
ATOM 1038 C C . GLU A 1 131 ? 10.049 -3.465 -12.292 1.00 78.25 131 GLU A C 1
ATOM 1040 O O . GLU A 1 131 ? 11.241 -3.692 -12.504 1.00 78.25 131 GLU A O 1
ATOM 1045 N N . PRO A 1 132 ? 9.091 -3.932 -13.104 1.00 72.62 132 PRO A N 1
ATOM 1046 C CA . PRO A 1 132 ? 9.414 -4.755 -14.260 1.00 72.62 132 PRO A CA 1
ATOM 1047 C C . PRO A 1 132 ? 10.419 -4.105 -15.221 1.00 72.62 132 PRO A C 1
ATOM 1049 O O . PRO A 1 132 ? 11.198 -4.811 -15.855 1.00 72.62 132 PRO A O 1
ATOM 1052 N N . GLU A 1 133 ? 10.434 -2.767 -15.305 1.00 71.06 133 GLU A N 1
ATOM 1053 C CA . GLU A 1 133 ? 11.412 -2.012 -16.105 1.00 71.06 133 GLU A CA 1
ATOM 1054 C C . GLU A 1 133 ? 12.850 -2.145 -15.589 1.00 71.06 133 GLU A C 1
ATOM 1056 O O . GLU A 1 133 ? 13.785 -2.040 -16.378 1.00 71.06 133 GLU A O 1
ATOM 1061 N N . ASP A 1 134 ? 13.038 -2.407 -14.293 1.00 68.88 134 ASP A N 1
ATOM 1062 C CA . ASP A 1 134 ? 14.359 -2.643 -13.708 1.00 68.88 134 ASP A CA 1
ATOM 1063 C C . ASP A 1 134 ? 14.8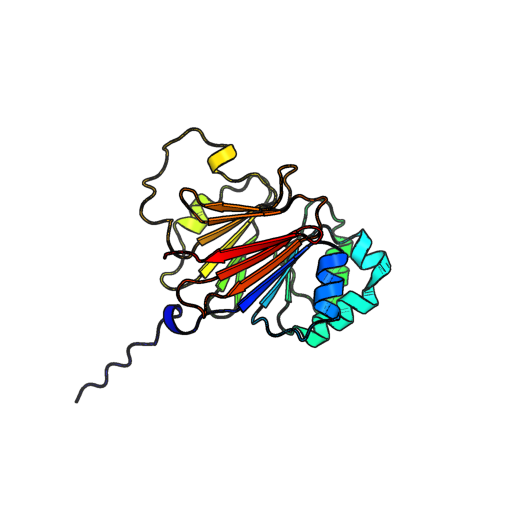79 -4.066 -14.019 1.00 68.88 134 ASP A C 1
ATOM 1065 O O . ASP A 1 134 ? 16.066 -4.340 -13.838 1.00 68.88 134 ASP A O 1
ATOM 1069 N N . LEU A 1 135 ? 14.003 -4.985 -14.453 1.00 62.91 135 LEU A N 1
ATOM 1070 C CA . LEU A 1 135 ? 14.299 -6.417 -14.612 1.00 62.91 135 LEU A CA 1
ATOM 1071 C C . LEU A 1 135 ? 14.345 -6.885 -16.070 1.00 62.91 135 LEU A C 1
ATOM 1073 O O . LEU A 1 135 ? 15.109 -7.796 -16.393 1.00 62.91 135 LEU A O 1
ATOM 1077 N N . GLU A 1 136 ? 13.525 -6.312 -16.951 1.00 62.12 136 GLU A N 1
ATOM 1078 C CA . GLU A 1 136 ? 13.409 -6.756 -18.342 1.00 62.12 136 GLU A CA 1
ATOM 1079 C C . GLU A 1 136 ? 14.068 -5.748 -19.302 1.00 62.12 136 GLU A C 1
ATOM 1081 O O . GLU A 1 136 ? 13.713 -4.571 -19.356 1.00 62.12 136 GLU A O 1
ATOM 1086 N N . SER A 1 137 ? 15.032 -6.224 -20.102 1.00 50.94 137 SER A N 1
ATOM 1087 C CA . SER A 1 137 ? 15.591 -5.473 -21.231 1.00 50.94 137 SER A CA 1
ATOM 1088 C C . SER A 1 137 ? 14.475 -5.098 -22.210 1.00 50.94 137 SER A C 1
ATOM 1090 O O . SER A 1 137 ? 13.648 -5.949 -22.537 1.00 50.94 137 SER A O 1
ATOM 1092 N N . LEU A 1 138 ? 14.471 -3.840 -22.661 1.00 53.19 138 LEU A N 1
ATOM 1093 C CA . LEU A 1 138 ? 13.450 -3.228 -23.516 1.00 53.19 138 LEU A CA 1
ATOM 1094 C C . LEU A 1 138 ? 12.808 -4.174 -24.559 1.00 53.19 138 LEU A C 1
ATOM 1096 O O . LEU A 1 138 ? 13.494 -4.846 -25.322 1.00 53.19 138 LEU A O 1
ATOM 1100 N N . ASP A 1 139 ? 11.477 -4.057 -24.641 1.00 52.44 139 ASP A N 1
ATOM 1101 C CA . ASP A 1 139 ? 10.608 -4.328 -25.804 1.00 52.44 139 ASP A CA 1
ATOM 1102 C C . ASP A 1 139 ? 10.020 -5.731 -26.008 1.00 52.44 139 ASP A C 1
ATOM 1104 O O . ASP A 1 139 ? 10.191 -6.346 -27.056 1.00 52.44 139 ASP A O 1
ATOM 1108 N N . ILE A 1 140 ? 9.166 -6.180 -25.080 1.00 52.12 140 ILE A N 1
ATOM 1109 C CA . ILE A 1 140 ? 8.284 -7.339 -25.340 1.00 52.12 140 ILE A CA 1
ATOM 1110 C C . ILE A 1 140 ? 6.804 -6.941 -25.532 1.00 52.12 140 ILE A C 1
ATOM 1112 O O . ILE A 1 140 ? 6.025 -7.738 -26.048 1.00 52.12 140 ILE A O 1
ATOM 1116 N N . TYR A 1 141 ? 6.385 -5.702 -25.227 1.00 52.66 141 TYR A N 1
ATOM 1117 C CA . TYR A 1 141 ? 4.960 -5.337 -25.310 1.00 52.66 141 TYR A CA 1
ATOM 1118 C C . TYR A 1 141 ? 4.687 -3.972 -25.954 1.00 52.66 141 TYR A C 1
ATOM 1120 O O . TYR A 1 141 ? 5.359 -2.994 -25.617 1.00 52.66 141 TYR A O 1
ATOM 1128 N N . PRO A 1 142 ? 3.668 -3.862 -26.836 1.00 49.25 142 PRO A N 1
ATOM 1129 C CA . PRO A 1 142 ? 3.210 -2.583 -27.362 1.00 49.25 142 PRO A CA 1
ATOM 1130 C C . PRO A 1 142 ? 2.628 -1.763 -26.207 1.00 49.25 142 PRO A C 1
ATOM 1132 O O . PRO A 1 142 ? 1.486 -1.924 -25.779 1.00 49.25 142 PRO A O 1
ATOM 1135 N N . THR A 1 143 ? 3.469 -0.873 -25.697 1.00 50.12 143 THR A N 1
ATOM 1136 C CA . THR A 1 143 ? 3.310 -0.068 -24.482 1.00 50.12 143 THR A CA 1
ATOM 1137 C C . THR A 1 143 ? 2.123 0.896 -24.491 1.00 50.12 143 THR A C 1
ATOM 1139 O O . THR A 1 143 ? 1.969 1.630 -23.529 1.00 50.12 143 THR A O 1
ATOM 1142 N N . ALA A 1 144 ? 1.278 0.941 -25.523 1.00 46.09 144 ALA A N 1
ATOM 1143 C CA . ALA A 1 144 ? 0.262 1.984 -25.675 1.00 46.09 144 ALA A CA 1
ATOM 1144 C C . ALA A 1 144 ? -1.027 1.762 -24.855 1.00 46.09 144 ALA A C 1
ATOM 1146 O O . ALA A 1 144 ? -1.674 2.738 -24.495 1.00 46.09 144 ALA A O 1
ATOM 1147 N N . ARG A 1 145 ? -1.415 0.517 -24.526 1.00 48.12 145 ARG A N 1
ATOM 1148 C CA . ARG A 1 145 ? -2.706 0.241 -23.841 1.00 48.12 145 ARG A CA 1
ATOM 1149 C C . ARG A 1 145 ? -2.632 0.107 -22.317 1.00 48.12 145 ARG A C 1
ATOM 1151 O O . ARG A 1 145 ? -3.648 0.284 -21.643 1.00 48.12 145 ARG A O 1
ATOM 1158 N N . ALA A 1 146 ? -1.448 -0.167 -21.772 1.00 49.25 146 ALA A N 1
ATOM 1159 C CA . ALA A 1 146 ? -1.254 -0.409 -20.340 1.00 49.25 146 ALA A CA 1
ATOM 1160 C C . ALA A 1 146 ? -1.068 0.875 -19.495 1.00 49.25 146 ALA A C 1
ATOM 1162 O O . ALA A 1 146 ? -0.871 0.770 -18.291 1.00 49.25 146 ALA A O 1
ATOM 1163 N N . ARG A 1 147 ? -1.106 2.073 -20.109 1.00 55.28 147 ARG A N 1
ATOM 1164 C CA . ARG A 1 147 ? -0.616 3.324 -19.488 1.00 55.28 147 ARG A CA 1
ATOM 1165 C C . ARG A 1 147 ? -1.610 4.044 -18.575 1.00 55.28 147 ARG A C 1
ATOM 1167 O O . ARG A 1 147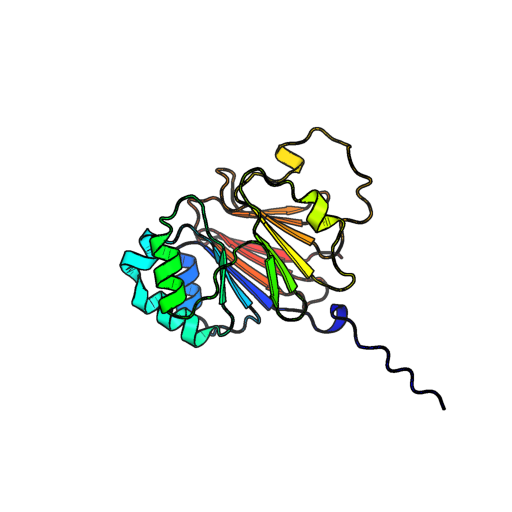 ? -1.204 4.611 -17.570 1.00 55.28 147 ARG A O 1
ATOM 1174 N N . GLU A 1 148 ? -2.896 4.065 -18.915 1.00 60.78 148 GLU A N 1
ATOM 1175 C CA . GLU A 1 148 ? -3.872 4.896 -18.195 1.00 60.78 148 GLU A CA 1
ATOM 1176 C C . GLU A 1 148 ? -4.584 4.122 -17.087 1.00 60.78 148 GLU A C 1
ATOM 1178 O O . GLU A 1 148 ? -5.247 3.121 -17.356 1.00 60.78 148 GLU A O 1
ATOM 1183 N N . GLY A 1 149 ? -4.515 4.627 -15.855 1.00 70.25 149 GLY A N 1
ATOM 1184 C CA . GLY A 1 149 ? -5.247 4.063 -14.720 1.00 70.25 149 GLY A CA 1
ATOM 1185 C C . GLY A 1 149 ? -4.596 2.831 -14.095 1.00 70.25 149 GLY A C 1
ATOM 1186 O O . GLY A 1 149 ? -5.296 2.064 -13.445 1.00 70.25 149 GLY A O 1
ATOM 1187 N N . VAL A 1 150 ? -3.287 2.633 -14.278 1.00 80.00 150 VAL A N 1
ATOM 1188 C CA . VAL A 1 150 ? -2.504 1.627 -13.547 1.00 80.00 150 VAL A CA 1
ATOM 1189 C C . VAL A 1 150 ? -1.473 2.334 -12.673 1.00 80.00 150 VAL A C 1
ATOM 1191 O O . VAL A 1 150 ? -0.727 3.182 -13.161 1.00 80.00 150 VAL A O 1
ATOM 1194 N N . LEU A 1 151 ? -1.416 1.961 -11.398 1.00 86.56 151 LEU A N 1
ATOM 1195 C CA . LEU A 1 151 ? -0.352 2.335 -10.475 1.00 86.56 151 LEU A CA 1
ATOM 1196 C C . LEU A 1 151 ? 0.332 1.062 -9.976 1.00 86.56 151 LEU A C 1
ATOM 1198 O O . LEU A 1 151 ? -0.315 0.199 -9.379 1.00 86.56 151 LEU A O 1
ATOM 1202 N N . TYR A 1 152 ? 1.636 0.955 -10.215 1.00 88.31 152 TYR A N 1
ATOM 1203 C CA . TYR A 1 152 ? 2.453 -0.136 -9.683 1.00 88.31 152 TYR A CA 1
ATOM 1204 C C . TYR A 1 152 ? 3.065 0.274 -8.341 1.00 88.31 152 TYR A C 1
ATOM 1206 O O . TYR A 1 152 ? 3.583 1.377 -8.211 1.00 88.31 152 TYR A O 1
ATOM 1214 N N . ILE A 1 153 ? 3.009 -0.586 -7.331 1.00 92.25 153 ILE A N 1
ATOM 1215 C CA . ILE A 1 153 ? 3.527 -0.336 -5.987 1.00 92.25 153 ILE A CA 1
ATOM 1216 C C . ILE A 1 153 ? 4.516 -1.445 -5.635 1.00 92.25 153 ILE A C 1
ATOM 1218 O O . ILE A 1 153 ? 4.123 -2.562 -5.304 1.00 92.25 153 ILE A O 1
ATOM 1222 N N . SER A 1 154 ? 5.803 -1.114 -5.680 1.00 91.75 154 SER A N 1
ATOM 1223 C CA . SER A 1 154 ? 6.903 -1.999 -5.295 1.00 91.75 154 SER A CA 1
ATOM 1224 C C . SER A 1 154 ? 7.282 -1.746 -3.839 1.00 91.75 154 SER A C 1
ATOM 1226 O O . SER A 1 154 ? 7.753 -0.652 -3.540 1.00 91.75 154 SER A O 1
ATOM 1228 N N . TYR A 1 155 ? 7.100 -2.704 -2.926 1.00 89.00 155 TYR A N 1
ATOM 1229 C CA . TYR A 1 155 ? 7.242 -2.456 -1.475 1.00 89.00 155 TYR A CA 1
ATOM 1230 C C . TYR A 1 155 ? 8.228 -3.359 -0.713 1.00 89.00 155 TYR A C 1
ATOM 1232 O O . TYR A 1 155 ? 8.373 -3.219 0.511 1.00 89.00 155 TYR A O 1
ATOM 1240 N N . GLY A 1 156 ? 8.903 -4.267 -1.424 1.00 81.06 156 GLY A N 1
ATOM 1241 C CA . GLY A 1 156 ? 9.870 -5.230 -0.880 1.00 81.06 156 GLY A CA 1
ATOM 1242 C C . GLY A 1 156 ? 11.315 -5.010 -1.341 1.00 81.06 156 GLY A C 1
ATOM 1243 O O . GLY A 1 156 ? 12.163 -5.876 -1.139 1.00 81.06 156 GLY A O 1
ATOM 1244 N N . VAL A 1 157 ? 11.617 -3.867 -1.963 1.00 77.25 157 VAL A N 1
ATOM 1245 C CA . VAL A 1 157 ? 12.880 -3.652 -2.691 1.00 77.25 157 VAL A CA 1
ATOM 1246 C C . VAL A 1 157 ? 13.818 -2.698 -1.972 1.00 77.25 157 VAL A C 1
ATOM 1248 O O . VAL A 1 157 ? 13.412 -1.630 -1.532 1.00 77.25 157 VAL A O 1
ATOM 1251 N N . SER A 1 158 ? 15.110 -3.023 -1.908 1.00 77.19 158 SER A N 1
ATOM 1252 C CA . SER A 1 158 ? 16.132 -2.202 -1.235 1.00 77.19 158 SER A CA 1
ATOM 1253 C C . SER A 1 158 ? 16.555 -0.943 -2.014 1.00 77.19 158 SER A C 1
ATOM 1255 O O . SER A 1 158 ? 17.659 -0.437 -1.825 1.00 77.19 158 SER A O 1
ATOM 1257 N N . GLN A 1 159 ? 15.708 -0.448 -2.914 1.00 78.69 159 GLN A N 1
ATOM 1258 C CA . GLN A 1 159 ? 15.925 0.778 -3.684 1.00 78.69 159 GLN A CA 1
ATOM 1259 C C . GLN A 1 159 ? 15.336 1.994 -2.944 1.00 78.69 159 GLN A C 1
ATOM 1261 O O . GLN A 1 159 ? 14.517 1.812 -2.042 1.00 78.69 159 GLN A O 1
ATOM 1266 N N . PRO A 1 160 ? 15.734 3.235 -3.281 1.00 82.44 160 PRO A N 1
ATOM 1267 C CA . PRO A 1 160 ? 15.158 4.429 -2.665 1.00 82.44 160 PRO A CA 1
ATOM 1268 C C . PRO A 1 160 ? 13.640 4.514 -2.866 1.00 82.44 160 PRO A C 1
ATOM 1270 O O . PRO A 1 160 ? 13.141 4.271 -3.967 1.00 82.44 160 PRO A O 1
ATOM 1273 N N . SER A 1 161 ? 12.915 4.890 -1.811 1.00 87.00 161 SER A N 1
ATOM 1274 C CA . SER A 1 161 ? 11.480 5.166 -1.900 1.00 87.00 161 SER A CA 1
ATOM 1275 C C . SER A 1 161 ? 11.212 6.403 -2.764 1.00 87.00 161 SER A C 1
ATOM 1277 O O . SER A 1 161 ? 11.945 7.390 -2.682 1.00 87.00 161 SER A O 1
ATOM 1279 N N . GLY A 1 162 ? 10.140 6.397 -3.555 1.00 86.12 162 GLY A N 1
ATOM 1280 C CA . GLY A 1 162 ? 9.789 7.539 -4.401 1.00 86.12 162 GLY A CA 1
ATOM 1281 C C . GLY A 1 162 ? 8.726 7.239 -5.452 1.00 86.12 162 GLY A C 1
ATOM 1282 O O . GLY A 1 162 ? 8.291 6.099 -5.606 1.00 86.12 162 GLY A O 1
ATOM 1283 N N . VAL A 1 163 ? 8.315 8.281 -6.181 1.00 85.50 163 VAL A N 1
ATOM 1284 C CA . VAL A 1 163 ? 7.495 8.123 -7.391 1.00 85.50 163 VAL A CA 1
ATOM 1285 C C . VAL A 1 163 ? 8.410 8.017 -8.599 1.00 85.50 163 VAL A C 1
ATOM 1287 O O . VAL A 1 163 ? 9.294 8.857 -8.775 1.00 85.50 163 VAL A O 1
ATOM 1290 N N . ILE A 1 164 ? 8.148 7.042 -9.460 1.00 81.94 164 ILE A N 1
ATOM 1291 C CA . ILE A 1 164 ? 8.758 6.952 -10.783 1.00 81.94 164 ILE A CA 1
ATOM 1292 C C . ILE A 1 164 ? 7.694 7.142 -11.836 1.00 81.94 164 ILE A C 1
ATOM 1294 O O . ILE A 1 164 ? 6.615 6.554 -11.787 1.00 81.94 164 ILE A O 1
ATOM 1298 N N . VAL A 1 165 ? 8.025 8.006 -12.785 1.00 77.38 165 VAL A N 1
ATOM 1299 C CA . VAL A 1 165 ? 7.189 8.314 -13.934 1.00 77.38 165 VAL A CA 1
ATOM 1300 C C . VAL A 1 165 ? 7.977 7.886 -15.160 1.00 77.38 165 VAL A C 1
ATOM 1302 O O . VAL A 1 165 ? 8.901 8.577 -15.586 1.00 77.38 165 VAL A O 1
ATOM 1305 N N . SER A 1 166 ? 7.639 6.710 -15.677 1.00 72.44 166 SER A N 1
ATOM 1306 C CA . SER A 1 166 ? 8.242 6.128 -16.877 1.00 72.44 166 SER A CA 1
ATOM 1307 C C . SER A 1 166 ? 7.124 5.715 -17.839 1.00 72.44 166 SER A C 1
ATOM 1309 O O . SER A 1 166 ? 6.242 6.527 -18.129 1.00 72.44 166 SER A O 1
ATOM 1311 N N . ARG A 1 167 ? 7.099 4.470 -18.340 1.00 66.56 167 ARG A N 1
ATOM 1312 C CA . ARG A 1 167 ? 6.001 3.981 -19.194 1.00 66.56 167 ARG A CA 1
ATOM 1313 C C . ARG A 1 167 ? 4.672 3.911 -18.428 1.00 66.56 167 ARG A C 1
ATOM 1315 O O . ARG A 1 167 ? 3.617 3.974 -19.059 1.00 66.56 167 ARG A O 1
ATOM 1322 N N . TRP A 1 168 ? 4.724 3.815 -17.100 1.00 71.69 168 TRP A N 1
ATOM 1323 C CA . TRP A 1 168 ? 3.612 3.984 -16.162 1.00 71.69 168 TRP A CA 1
ATOM 1324 C C . TRP A 1 168 ? 4.088 4.734 -14.910 1.00 71.69 168 TRP A C 1
ATOM 1326 O O . TRP A 1 168 ? 5.279 5.023 -14.754 1.00 71.69 168 TRP A O 1
ATOM 1336 N N . ILE A 1 169 ? 3.144 5.075 -14.031 1.00 78.38 169 ILE A N 1
ATOM 1337 C CA . ILE A 1 169 ? 3.458 5.637 -12.718 1.00 78.38 169 ILE A CA 1
ATOM 1338 C C . ILE A 1 169 ? 3.648 4.483 -11.741 1.00 78.38 169 ILE A C 1
ATOM 1340 O O . ILE A 1 169 ? 2.811 3.579 -11.655 1.00 78.38 169 ILE A O 1
ATOM 1344 N N . SER A 1 170 ? 4.735 4.550 -10.986 1.00 85.50 170 SER A N 1
ATOM 1345 C CA . SER A 1 170 ? 5.057 3.590 -9.944 1.00 85.50 170 SER A CA 1
ATOM 1346 C C . SER A 1 170 ? 5.371 4.290 -8.629 1.00 85.50 170 SER A C 1
ATOM 1348 O O . SER A 1 170 ? 5.940 5.382 -8.606 1.00 85.50 170 SER A O 1
ATOM 1350 N N . LEU A 1 171 ? 5.034 3.634 -7.526 1.00 89.00 171 LEU A N 1
ATOM 1351 C CA . LEU A 1 171 ? 5.468 3.976 -6.183 1.00 89.00 171 LEU A CA 1
ATOM 1352 C C . LEU A 1 171 ? 6.454 2.909 -5.702 1.00 89.00 171 LEU A C 1
ATOM 1354 O O . LEU A 1 171 ? 6.070 1.758 -5.495 1.00 89.00 171 LEU A O 1
ATOM 1358 N N . ARG A 1 172 ? 7.713 3.290 -5.483 1.00 89.81 172 ARG A N 1
ATOM 1359 C CA . ARG A 1 172 ? 8.687 2.444 -4.784 1.00 89.81 172 ARG A CA 1
ATOM 1360 C C . ARG A 1 172 ? 8.662 2.762 -3.302 1.00 89.81 172 ARG A C 1
ATOM 1362 O O . ARG A 1 172 ? 8.686 3.928 -2.906 1.00 89.81 172 ARG A O 1
ATOM 1369 N N . ILE A 1 173 ? 8.636 1.716 -2.493 1.00 89.62 173 ILE A N 1
ATOM 1370 C CA . ILE A 1 173 ? 8.651 1.780 -1.043 1.00 89.62 173 ILE A CA 1
ATOM 1371 C C . ILE A 1 173 ? 9.765 0.864 -0.550 1.00 89.62 173 ILE A C 1
ATOM 1373 O O . ILE A 1 173 ? 9.672 -0.362 -0.624 1.00 89.62 173 ILE A O 1
ATOM 1377 N N . ASN A 1 174 ? 10.831 1.468 -0.042 1.00 86.00 174 ASN A N 1
ATOM 1378 C CA . ASN A 1 174 ? 11.919 0.745 0.586 1.00 86.00 174 ASN A CA 1
ATOM 1379 C C . ASN A 1 174 ? 11.396 0.013 1.836 1.00 86.00 174 ASN A C 1
ATOM 1381 O O . ASN A 1 174 ? 10.648 0.610 2.616 1.00 86.00 174 ASN A O 1
ATOM 1385 N N . PRO A 1 175 ? 11.784 -1.251 2.085 1.00 83.19 175 PRO A N 1
ATOM 1386 C CA . PRO A 1 175 ? 11.326 -2.003 3.246 1.00 83.19 175 PRO A CA 1
ATOM 1387 C C . PRO A 1 175 ? 11.714 -1.367 4.587 1.00 83.19 175 PRO A C 1
ATOM 1389 O O . PRO A 1 175 ? 11.041 -1.633 5.581 1.00 83.19 175 PRO A O 1
ATOM 1392 N N . PHE A 1 176 ? 12.757 -0.535 4.612 1.00 83.69 176 PHE A N 1
ATOM 1393 C CA . PHE A 1 176 ? 13.277 0.122 5.811 1.00 83.69 176 PHE A CA 1
ATOM 1394 C C . PHE A 1 176 ? 12.736 1.542 6.030 1.00 83.69 176 PHE A C 1
ATOM 1396 O O . PHE A 1 176 ? 12.983 2.112 7.092 1.00 83.69 176 PHE A O 1
ATOM 1403 N N . ASP A 1 177 ? 12.009 2.107 5.062 1.00 87.69 177 ASP A N 1
ATOM 1404 C CA . ASP A 1 177 ? 11.423 3.441 5.181 1.00 87.69 177 ASP A CA 1
ATOM 1405 C C . ASP A 1 177 ? 10.011 3.387 5.779 1.00 87.69 177 ASP A C 1
ATOM 1407 O O . ASP A 1 177 ? 9.201 2.509 5.463 1.00 87.69 177 ASP A O 1
ATOM 1411 N N . ASP A 1 178 ? 9.691 4.394 6.594 1.00 90.62 178 ASP A N 1
ATOM 1412 C CA . ASP A 1 178 ? 8.305 4.747 6.887 1.00 90.62 178 ASP A CA 1
ATOM 1413 C C . ASP A 1 178 ? 7.760 5.590 5.724 1.00 90.62 178 ASP A C 1
ATOM 1415 O O . ASP A 1 178 ? 8.369 6.595 5.337 1.00 90.62 178 ASP A O 1
ATOM 1419 N N . LEU A 1 179 ? 6.594 5.222 5.192 1.00 92.62 179 LEU A N 1
ATOM 1420 C CA . LEU A 1 179 ? 5.978 5.920 4.067 1.00 92.62 179 LEU A CA 1
ATOM 1421 C C . LEU A 1 179 ? 4.476 6.094 4.272 1.00 92.62 179 LEU A C 1
ATOM 1423 O O . LEU A 1 179 ? 3.755 5.134 4.535 1.00 92.62 179 LEU A O 1
ATOM 1427 N N . LEU A 1 180 ? 4.004 7.325 4.085 1.00 93.88 180 LEU A N 1
ATOM 1428 C CA . LEU A 1 180 ? 2.588 7.642 3.931 1.00 93.88 180 LEU A CA 1
ATOM 1429 C C . LEU A 1 180 ? 2.366 8.271 2.554 1.00 93.88 180 LEU A C 1
ATOM 1431 O O . LEU A 1 180 ? 2.839 9.378 2.298 1.00 93.88 180 LEU A O 1
ATOM 1435 N N . ALA A 1 181 ? 1.638 7.582 1.680 1.00 92.44 181 ALA A N 1
ATOM 1436 C CA . ALA A 1 181 ? 1.170 8.127 0.412 1.00 92.44 181 ALA A CA 1
ATOM 1437 C C . ALA A 1 181 ? -0.318 8.463 0.499 1.00 92.44 181 ALA A C 1
ATOM 1439 O O . ALA A 1 181 ? -1.111 7.663 0.993 1.00 92.44 181 ALA A O 1
ATOM 1440 N N . ILE A 1 182 ? -0.698 9.621 -0.029 1.00 91.00 182 ILE A N 1
ATOM 1441 C CA . ILE A 1 182 ? -2.088 10.012 -0.249 1.00 91.00 182 ILE A CA 1
ATOM 1442 C C . ILE A 1 182 ? -2.249 10.293 -1.735 1.00 91.00 182 ILE A C 1
ATOM 1444 O O . ILE A 1 182 ? -1.608 11.197 -2.272 1.00 91.00 182 ILE A O 1
ATOM 1448 N N . ILE A 1 183 ? -3.108 9.517 -2.381 1.00 87.81 183 ILE A N 1
ATOM 1449 C CA . ILE A 1 183 ? -3.378 9.589 -3.812 1.00 87.81 183 ILE A CA 1
ATOM 1450 C C . ILE A 1 183 ? -4.812 10.058 -3.975 1.00 87.81 183 ILE A C 1
ATOM 1452 O O . ILE A 1 183 ? -5.740 9.394 -3.521 1.00 87.81 183 ILE A O 1
ATOM 1456 N N . ASP A 1 184 ? -4.981 11.215 -4.593 1.00 84.38 184 ASP A N 1
ATOM 1457 C CA . ASP A 1 184 ? -6.277 11.833 -4.813 1.00 84.38 184 ASP A CA 1
ATOM 1458 C C . ASP A 1 184 ? -6.579 11.839 -6.311 1.00 84.38 184 ASP A C 1
ATOM 1460 O O . ASP A 1 184 ? -6.018 12.629 -7.077 1.00 84.38 184 ASP A O 1
ATOM 1464 N N . THR A 1 185 ? -7.460 10.931 -6.728 1.00 77.94 185 THR A N 1
ATOM 1465 C CA . THR A 1 185 ? -7.930 10.849 -8.117 1.00 77.94 185 THR A CA 1
ATOM 1466 C C . THR A 1 185 ? -9.220 11.630 -8.360 1.00 77.94 185 THR A C 1
ATOM 1468 O O . THR A 1 185 ? -9.721 11.630 -9.479 1.00 77.94 185 THR A O 1
ATOM 1471 N N . ILE A 1 186 ? -9.747 12.312 -7.334 1.00 71.81 186 ILE A N 1
ATOM 1472 C CA . ILE A 1 186 ? -10.866 13.259 -7.450 1.00 71.81 186 ILE A CA 1
ATOM 1473 C C . ILE A 1 186 ? -10.355 14.566 -8.072 1.00 71.81 186 ILE A C 1
ATOM 1475 O O . ILE A 1 186 ? -11.051 15.232 -8.838 1.00 71.81 186 ILE A O 1
ATOM 1479 N N . THR A 1 187 ? -9.112 14.936 -7.761 1.00 62.59 187 THR A N 1
ATOM 1480 C CA . THR A 1 187 ? -8.447 16.095 -8.366 1.00 62.59 187 THR A CA 1
ATOM 1481 C C . THR A 1 187 ? -8.119 15.861 -9.845 1.00 62.59 187 THR A C 1
ATOM 1483 O O . THR A 1 187 ? -7.745 14.762 -10.243 1.00 62.59 187 THR A O 1
ATOM 1486 N N . THR A 1 188 ? -8.270 16.894 -10.685 1.00 60.84 188 THR A N 1
ATOM 1487 C CA . THR A 1 188 ? -7.845 16.873 -12.097 1.00 60.84 188 THR A CA 1
ATOM 1488 C C . THR A 1 188 ? -6.858 18.020 -12.338 1.00 60.84 188 THR A C 1
ATOM 1490 O O . THR A 1 188 ? -7.271 19.180 -12.253 1.00 60.84 188 THR A O 1
ATOM 1493 N N . PRO A 1 189 ? -5.573 17.740 -12.635 1.00 62.00 189 PRO A N 1
ATOM 1494 C CA . PRO A 1 189 ? -4.943 16.413 -12.677 1.00 62.00 189 PRO A CA 1
ATOM 1495 C C . PRO A 1 189 ? -4.924 15.705 -11.305 1.00 62.00 189 PRO A C 1
ATOM 1497 O O . PRO A 1 189 ? -4.862 16.399 -10.287 1.00 62.00 189 PRO A O 1
ATOM 1500 N N . PRO A 1 190 ? -4.933 14.356 -11.255 1.00 69.50 190 PRO A N 1
ATOM 1501 C CA . PRO A 1 190 ? -4.752 13.604 -10.016 1.00 69.50 190 PRO A CA 1
ATOM 1502 C C . PRO A 1 190 ? -3.459 13.984 -9.304 1.00 69.50 190 PRO A C 1
ATOM 1504 O O . PRO A 1 190 ? -2.452 14.334 -9.932 1.00 69.50 190 PRO A O 1
ATOM 1507 N N . THR A 1 191 ? -3.482 13.908 -7.977 1.00 77.38 191 THR A N 1
ATOM 1508 C CA . THR A 1 191 ? -2.333 14.259 -7.142 1.00 77.38 191 THR A CA 1
ATOM 1509 C C . THR A 1 191 ? -1.846 13.072 -6.329 1.00 77.38 191 THR A C 1
ATOM 1511 O O . THR A 1 191 ? -2.627 12.332 -5.734 1.00 77.38 191 THR A O 1
ATOM 1514 N N . ILE A 1 192 ? -0.527 12.902 -6.279 1.00 79.88 192 ILE A N 1
ATOM 1515 C CA . ILE A 1 192 ? 0.156 11.933 -5.423 1.00 79.88 192 ILE A CA 1
ATOM 1516 C C . ILE A 1 192 ? 1.006 12.723 -4.436 1.00 79.88 192 ILE A C 1
ATOM 1518 O O . ILE A 1 192 ? 1.968 13.385 -4.822 1.00 79.88 192 ILE A O 1
ATOM 1522 N N . ASN A 1 193 ? 0.661 12.644 -3.156 1.00 81.94 193 ASN A N 1
ATOM 1523 C CA . ASN A 1 193 ? 1.427 13.235 -2.067 1.00 81.94 193 ASN A CA 1
ATOM 1524 C C . ASN A 1 193 ? 2.145 12.125 -1.304 1.00 81.94 193 ASN A C 1
ATOM 1526 O O . ASN A 1 193 ? 1.490 11.239 -0.760 1.00 81.94 193 ASN A O 1
ATOM 1530 N N . LEU A 1 194 ? 3.473 12.178 -1.234 1.00 83.56 194 LEU A N 1
ATOM 1531 C CA . LEU A 1 194 ? 4.286 11.247 -0.458 1.00 83.56 194 LEU A CA 1
ATOM 1532 C C . LEU A 1 194 ? 4.905 11.945 0.746 1.00 83.56 194 LEU A C 1
ATOM 1534 O O . LEU A 1 194 ? 5.462 13.035 0.624 1.00 83.56 194 LEU A O 1
ATOM 1538 N N . ASN A 1 195 ? 4.865 11.277 1.891 1.00 84.81 195 ASN A N 1
ATOM 1539 C CA . ASN A 1 195 ? 5.692 11.570 3.047 1.00 84.81 195 ASN A CA 1
ATOM 1540 C C . ASN A 1 195 ? 6.601 10.363 3.303 1.00 84.81 195 ASN A C 1
ATOM 1542 O O . ASN A 1 195 ? 6.122 9.320 3.747 1.00 84.81 195 ASN A O 1
ATOM 1546 N N . ILE A 1 196 ? 7.886 10.508 2.987 1.00 82.44 196 ILE A N 1
ATOM 1547 C CA . ILE A 1 196 ? 8.905 9.460 3.115 1.00 82.44 196 ILE A CA 1
ATOM 1548 C C . ILE A 1 196 ? 9.848 9.879 4.226 1.00 82.44 196 ILE A C 1
ATOM 1550 O O . ILE A 1 196 ? 10.563 10.869 4.079 1.00 82.44 196 ILE A O 1
ATOM 1554 N N . SER A 1 197 ? 9.849 9.160 5.347 1.00 76.69 197 SER A N 1
ATOM 1555 C CA . SER A 1 197 ? 10.755 9.444 6.468 1.00 76.69 197 SER A CA 1
ATOM 1556 C C . SER A 1 197 ? 10.753 10.922 6.927 1.00 76.69 197 SER A C 1
ATOM 1558 O O . SER A 1 197 ? 11.745 11.409 7.464 1.00 76.69 197 SER A O 1
ATOM 1560 N N . GLY A 1 198 ? 9.637 11.645 6.737 1.00 69.69 198 GLY A N 1
ATOM 1561 C CA . GLY A 1 198 ? 9.476 13.067 7.073 1.00 69.69 198 GLY A CA 1
ATOM 1562 C C . GLY A 1 198 ? 9.617 14.047 5.897 1.00 69.69 198 GLY A C 1
ATOM 1563 O O . GLY A 1 198 ? 9.252 15.215 6.042 1.00 69.69 198 GLY A O 1
ATOM 1564 N N . TYR A 1 199 ? 10.090 13.602 4.732 1.00 66.88 199 TYR A N 1
ATOM 1565 C CA . TYR A 1 199 ? 10.208 14.421 3.523 1.00 66.88 199 TYR A CA 1
ATOM 1566 C C . TYR A 1 199 ? 8.921 14.389 2.705 1.00 66.88 199 TYR A C 1
ATOM 1568 O O . TYR A 1 199 ? 8.391 13.316 2.420 1.00 66.88 199 TYR A O 1
ATOM 1576 N N . ARG A 1 200 ? 8.434 15.567 2.296 1.00 75.44 200 ARG A N 1
ATOM 1577 C CA . ARG A 1 200 ? 7.200 15.708 1.512 1.00 75.44 200 ARG A CA 1
ATOM 1578 C C . ARG A 1 200 ? 7.499 15.898 0.026 1.00 75.44 200 ARG A C 1
ATOM 1580 O O . ARG A 1 200 ? 8.213 16.826 -0.341 1.00 75.44 200 ARG A O 1
ATOM 1587 N N . LEU A 1 201 ? 6.890 15.063 -0.811 1.00 74.06 201 LEU A N 1
ATOM 1588 C CA . LEU A 1 201 ? 6.868 15.177 -2.269 1.00 74.06 201 LEU A CA 1
ATOM 1589 C C . LEU A 1 201 ? 5.409 15.290 -2.727 1.00 74.06 201 LEU A C 1
ATOM 1591 O O . LEU A 1 201 ? 4.555 14.562 -2.227 1.00 74.06 201 LEU A O 1
ATOM 1595 N N . SER A 1 202 ? 5.118 16.1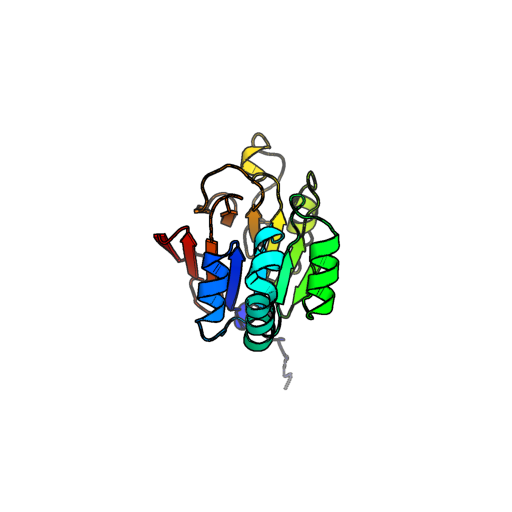68 -3.684 1.00 74.06 202 SER A N 1
ATOM 1596 C CA . SER A 1 202 ? 3.806 16.242 -4.333 1.00 74.06 202 SER A CA 1
ATOM 1597 C C . SER A 1 202 ? 3.991 16.185 -5.843 1.00 74.06 202 SER A C 1
ATOM 1599 O O . SER A 1 202 ? 4.799 16.934 -6.393 1.00 74.06 202 SER A O 1
ATOM 1601 N N . LEU A 1 203 ? 3.271 15.280 -6.499 1.00 73.81 203 LEU A N 1
ATOM 1602 C CA . LEU A 1 203 ? 3.265 15.108 -7.946 1.00 73.81 203 LEU A CA 1
ATOM 1603 C C . LEU A 1 203 ? 1.842 15.313 -8.471 1.00 73.81 203 LEU A C 1
ATOM 1605 O O . LEU A 1 203 ? 0.910 14.657 -8.011 1.00 73.81 203 LEU A O 1
ATOM 1609 N N . GLN A 1 204 ? 1.694 16.193 -9.459 1.00 70.19 204 GLN A N 1
ATOM 1610 C CA . GLN A 1 204 ? 0.483 16.321 -10.270 1.00 70.19 204 GLN A CA 1
ATOM 1611 C C . GLN A 1 204 ? 0.666 15.518 -11.556 1.00 70.19 204 GLN A C 1
ATOM 1613 O O . GLN A 1 204 ? 1.617 15.746 -12.303 1.00 70.19 204 GLN A O 1
ATOM 1618 N N . THR A 1 205 ? -0.220 14.561 -11.811 1.00 58.75 205 THR A N 1
ATOM 1619 C CA . THR A 1 205 ? -0.109 13.653 -12.958 1.00 58.75 205 THR A CA 1
ATOM 1620 C C . THR A 1 205 ? -0.915 14.190 -14.135 1.00 58.75 205 THR A C 1
ATOM 1622 O O . THR A 1 205 ? -2.140 14.241 -14.062 1.00 58.75 205 THR A O 1
ATOM 1625 N N . ALA A 1 206 ? -0.263 14.559 -15.236 1.00 51.44 206 ALA A N 1
ATOM 1626 C CA . ALA A 1 206 ? -0.962 14.845 -16.487 1.00 51.44 206 ALA A CA 1
ATOM 1627 C C . ALA A 1 206 ? -1.432 13.514 -17.107 1.00 51.44 206 ALA A C 1
ATOM 1629 O O . ALA A 1 206 ? -0.643 12.845 -17.772 1.00 51.44 206 ALA A O 1
ATOM 1630 N N . PHE A 1 207 ? -2.666 13.097 -16.810 1.00 49.09 207 PHE A N 1
ATOM 1631 C CA . PHE A 1 207 ? -3.347 12.020 -17.537 1.00 49.09 207 PHE A CA 1
ATOM 1632 C C . PHE A 1 207 ? -4.106 12.594 -18.729 1.00 49.09 207 PHE A C 1
ATOM 1634 O O . PHE A 1 207 ? -4.722 13.673 -18.561 1.00 49.09 207 PHE A O 1
#

Foldseek 3Di:
DDPPPPPPFLLQPWFKEKEWEDDVRLVVLLVDQQPGLEYEYEDDCAVVCVPPVVSLLSSCVRNPQYEYQDDPVDDPVSVVVSVVSVHHYADAWDDRRQETEGRADAVRDCVVVLVPDDPRGQYEYEYCDDDVVVPDDDDPDPLPRSEPRYEYEHANDQDDFDWDDDSYIYTYHHNPWTKMWIWISNDVQTWIWIQINNDIDIDRDHD

pLDDT: mean 80.19, std 15.63, range [31.42, 96.5]

Radius of gyration: 17.15 Å; chains: 1; bounding box: 54×33×48 Å

Sequence (207 aa):
MGSGHRGSGCREQGARIMIAKGEKALRIVNEMDCRSDVLFIVGPLSKIFLLYENMLKEVYDKCGYSLVIPSSYDDVAIYVNMRRLGYNICRRSAIHGCIEIYCLERGEKPWSHMLLRREGMLTLLFSEDPEPEDLESLDIYPTARAREGVLYISYGVSQPSGVIVSRWISLRINPFDDLLAIIDTITTPPTINLNISGYRLSLQTAF

Secondary structure (DSSP, 8-state):
---------GGGT--EEEEEESHHHHHHHHHS----SEEEEESP-HHHHHHHHHHHHHHHHHHSSEEEE--TTS-HHHHHHHHHTT-EE-SSEEEETTEEEEEPPTT--THHHHHSPPTTPEEEEEESSPPHHHHS-S-SS-TTSS-TTEEEEE-S-SSPPEEEESSSEEEE--TTS-EEEEEESSSSS-EEEEEETTEEEEEE---